Protein AF-A0A532UM91-F1 (afdb_monomer_lite)

pLDDT: mean 81.24, std 20.72, range [30.53, 98.62]

Structure (mmCIF, N/CA/C/O backbone):
data_AF-A0A532UM91-F1
#
_entry.id   AF-A0A532UM91-F1
#
loop_
_atom_site.group_PDB
_atom_site.id
_atom_site.type_symbol
_atom_site.label_atom_id
_atom_site.label_alt_id
_atom_site.label_comp_id
_atom_site.label_asym_id
_atom_site.label_entity_id
_atom_site.label_seq_id
_atom_site.pdbx_PDB_ins_code
_atom_site.Cartn_x
_atom_site.Cartn_y
_atom_site.Cartn_z
_atom_site.occupancy
_atom_site.B_iso_or_equiv
_atom_site.auth_seq_id
_atom_site.auth_comp_id
_atom_site.auth_asym_id
_atom_site.auth_atom_id
_atom_site.pdbx_PDB_model_num
ATOM 1 N N . MET A 1 1 ? 13.876 38.346 34.514 1.00 36.44 1 MET A N 1
ATOM 2 C CA . MET A 1 1 ? 13.068 37.267 35.119 1.00 36.44 1 MET A CA 1
ATOM 3 C C . MET A 1 1 ? 12.201 36.691 34.007 1.00 36.44 1 MET A C 1
ATOM 5 O O . MET A 1 1 ? 11.213 37.310 33.642 1.00 36.44 1 MET A O 1
ATOM 9 N N . ILE A 1 2 ? 12.654 35.616 33.356 1.00 36.41 2 ILE A N 1
ATOM 10 C CA . ILE A 1 2 ? 11.896 34.957 32.283 1.00 36.41 2 ILE A CA 1
ATOM 11 C C . ILE A 1 2 ? 10.944 33.990 32.978 1.00 36.41 2 ILE A C 1
ATOM 13 O O . ILE A 1 2 ? 11.384 33.015 33.580 1.00 36.41 2 ILE A O 1
ATOM 17 N N . VAL A 1 3 ? 9.651 34.305 32.960 1.00 37.44 3 VAL A N 1
ATOM 18 C CA . VAL A 1 3 ? 8.608 33.389 33.419 1.00 37.44 3 VAL A CA 1
ATOM 19 C C . VAL A 1 3 ? 8.483 32.313 32.346 1.00 37.44 3 VAL A C 1
ATOM 21 O O . VAL A 1 3 ? 7.845 32.529 31.319 1.00 37.44 3 VAL A O 1
ATOM 24 N N . MET A 1 4 ? 9.138 31.168 32.552 1.00 35.84 4 MET A N 1
ATOM 25 C CA . MET A 1 4 ? 8.777 29.955 31.827 1.00 35.84 4 MET A CA 1
ATOM 26 C C . MET A 1 4 ? 7.382 29.550 32.303 1.00 35.84 4 MET A C 1
ATOM 28 O O . MET A 1 4 ? 7.224 28.933 33.355 1.00 35.84 4 MET A O 1
ATOM 32 N N . LEU A 1 5 ? 6.361 29.944 31.544 1.00 41.72 5 LEU A N 1
ATOM 33 C CA . LEU A 1 5 ? 5.054 29.304 31.589 1.00 41.72 5 LEU A CA 1
ATOM 34 C C . LEU A 1 5 ? 5.268 27.857 31.145 1.00 41.72 5 LEU A C 1
ATOM 36 O O . LEU A 1 5 ? 5.294 27.562 29.953 1.00 41.72 5 LEU A O 1
ATOM 40 N N . GLY A 1 6 ? 5.488 26.969 32.114 1.00 42.62 6 GLY A N 1
ATOM 41 C CA . GLY A 1 6 ? 5.413 25.537 31.881 1.00 42.62 6 GLY A CA 1
ATOM 42 C C . GLY A 1 6 ? 4.014 25.237 31.366 1.00 42.62 6 GLY A C 1
ATOM 43 O O . GLY A 1 6 ? 3.048 25.315 32.124 1.00 42.62 6 GLY A O 1
ATOM 44 N N . MET A 1 7 ? 3.892 24.958 30.068 1.00 44.72 7 MET A N 1
ATOM 45 C CA . MET A 1 7 ? 2.690 24.339 29.533 1.00 44.72 7 MET A CA 1
ATOM 46 C C . MET A 1 7 ? 2.538 23.009 30.263 1.00 44.72 7 MET A C 1
ATOM 48 O O . MET A 1 7 ? 3.310 22.079 30.044 1.00 44.72 7 MET A O 1
ATOM 52 N N . ILE A 1 8 ? 1.580 22.949 31.186 1.00 52.12 8 ILE A N 1
ATOM 53 C CA . ILE A 1 8 ? 1.158 21.697 31.799 1.00 52.12 8 ILE A CA 1
ATOM 54 C C . ILE A 1 8 ? 0.522 20.895 30.666 1.00 52.12 8 ILE A C 1
ATOM 56 O O . ILE A 1 8 ? -0.628 21.128 30.295 1.00 52.12 8 ILE A O 1
ATOM 60 N N . VAL A 1 9 ? 1.301 19.996 30.068 1.00 54.44 9 VAL A N 1
ATOM 61 C CA . VAL A 1 9 ? 0.785 18.987 29.148 1.00 54.44 9 VAL A CA 1
ATOM 62 C C . VAL A 1 9 ? 0.009 18.006 30.016 1.00 54.44 9 VAL A C 1
ATOM 64 O O . VAL A 1 9 ? 0.590 17.166 30.703 1.00 54.44 9 VAL A O 1
ATOM 67 N N . LEU A 1 10 ? -1.312 18.173 30.063 1.00 55.75 10 LEU A N 1
ATOM 68 C CA . LEU A 1 10 ? -2.182 17.183 30.682 1.00 55.75 10 LEU A CA 1
ATOM 69 C C . LEU A 1 10 ? -2.070 15.883 29.872 1.00 55.75 10 LEU A C 1
ATOM 71 O O . LEU A 1 10 ? -2.114 15.936 28.639 1.00 55.75 10 LEU A O 1
ATOM 75 N N . PRO A 1 11 ? -1.930 14.718 30.525 1.00 63.50 11 PRO A N 1
ATOM 76 C CA . PRO A 1 11 ? -1.913 13.450 29.811 1.00 63.50 11 PRO A CA 1
ATOM 77 C C . PRO A 1 11 ? -3.238 13.290 29.056 1.00 63.50 11 PRO A C 1
ATOM 79 O O . PRO A 1 11 ? -4.304 13.522 29.628 1.00 63.50 11 PRO A O 1
ATOM 82 N N . ALA A 1 12 ? -3.195 12.877 27.784 1.00 64.31 12 ALA A N 1
ATOM 83 C CA . ALA A 1 12 ? -4.394 12.747 26.942 1.00 64.31 12 ALA A CA 1
ATOM 84 C C . ALA A 1 12 ? -5.488 11.869 27.575 1.00 64.31 12 ALA A C 1
ATOM 86 O O . ALA A 1 12 ? -6.677 12.075 27.342 1.00 64.31 12 ALA A O 1
ATOM 87 N N . SER A 1 13 ? -5.096 10.941 28.449 1.00 59.59 13 SER A N 1
ATOM 88 C CA . SER A 1 13 ? -6.014 10.098 29.209 1.00 59.59 13 SER A CA 1
ATOM 89 C C . SER A 1 13 ? -6.884 10.844 30.234 1.00 59.59 13 SER A C 1
ATOM 91 O O . SER A 1 13 ? -7.928 10.322 30.611 1.00 59.59 13 SER A O 1
ATOM 93 N N . GLN A 1 14 ? -6.514 12.058 30.660 1.00 62.47 14 GLN A N 1
ATOM 94 C CA . GLN A 1 14 ? -7.341 12.912 31.529 1.00 62.47 14 GLN A CA 1
ATOM 95 C C . GLN A 1 14 ? -8.364 13.760 30.758 1.00 62.47 14 GLN A C 1
ATOM 97 O O . GLN A 1 14 ? -9.231 14.375 31.373 1.00 62.47 14 GLN A O 1
ATOM 102 N N . LEU A 1 15 ? -8.283 13.791 29.424 1.00 58.81 15 LEU A N 1
ATOM 103 C CA . LEU A 1 15 ? -9.153 14.608 28.567 1.00 58.81 15 LEU A CA 1
ATOM 104 C C . LEU A 1 15 ? -10.355 13.825 28.015 1.00 58.81 15 LEU A C 1
ATOM 106 O O . LEU A 1 15 ? -11.259 14.411 27.418 1.00 58.81 15 LEU A O 1
ATOM 110 N N . LEU A 1 16 ? -10.417 12.515 28.264 1.00 70.00 16 LEU A N 1
ATOM 111 C CA . LEU A 1 16 ? -11.585 11.696 27.957 1.00 70.00 16 LEU A CA 1
ATOM 112 C C . LEU A 1 16 ? -12.658 11.908 29.035 1.00 70.00 16 LEU A C 1
ATOM 114 O O . LEU A 1 16 ? -12.618 11.296 30.103 1.00 70.00 16 LEU A O 1
ATOM 118 N N . SER A 1 17 ? -13.623 12.789 28.756 1.00 71.44 17 SER A N 1
ATOM 119 C CA . SER A 1 17 ? -14.803 12.966 29.614 1.00 71.44 17 SER A CA 1
ATOM 120 C C . SER A 1 17 ? -15.503 11.623 29.849 1.00 71.44 17 SER A C 1
ATOM 122 O O . SER A 1 17 ? -15.716 10.847 28.910 1.00 71.44 17 SER A O 1
ATOM 124 N N . GLN A 1 18 ? -15.883 11.343 31.101 1.00 72.19 18 GLN A N 1
ATOM 125 C CA . GLN A 1 18 ? -16.545 10.085 31.460 1.00 72.19 18 GLN A CA 1
ATOM 126 C C . GLN A 1 18 ? -17.865 9.875 30.702 1.00 72.19 18 GLN A C 1
ATOM 128 O O . GLN A 1 18 ? -18.186 8.728 30.395 1.00 72.19 18 GLN A O 1
ATOM 133 N N . ASP A 1 19 ? -18.526 10.950 30.274 1.00 80.81 19 ASP A N 1
ATOM 134 C CA . ASP A 1 19 ? -19.854 10.889 29.653 1.00 80.81 19 ASP A CA 1
ATOM 135 C C . ASP A 1 19 ? -19.840 11.027 28.119 1.00 80.81 19 ASP A C 1
ATOM 137 O O . ASP A 1 19 ? -20.886 10.955 27.475 1.00 80.81 19 ASP A O 1
ATOM 141 N N . ALA A 1 20 ? -18.675 11.236 27.497 1.00 84.31 20 ALA A N 1
ATOM 142 C CA . ALA A 1 20 ? -18.597 11.395 26.044 1.00 84.31 20 ALA A CA 1
ATOM 143 C C . ALA A 1 20 ? -18.849 10.065 25.308 1.00 84.31 20 ALA A C 1
ATOM 145 O O . ALA A 1 20 ? -18.397 9.004 25.744 1.00 84.31 20 ALA A O 1
ATOM 146 N N . SER A 1 21 ? -19.515 10.118 24.149 1.00 92.88 21 SER A N 1
ATOM 147 C CA . SER A 1 21 ? -19.715 8.936 23.299 1.00 92.88 21 SER A CA 1
ATOM 148 C C . SER A 1 21 ? -18.387 8.390 22.758 1.00 92.88 21 SER A C 1
ATOM 150 O O . SER A 1 21 ? -17.405 9.132 22.656 1.00 92.88 21 SER A O 1
ATOM 152 N N . PHE A 1 22 ? -18.364 7.107 22.373 1.00 94.56 22 PHE A N 1
ATOM 153 C CA . PHE A 1 22 ? -17.181 6.472 21.777 1.00 94.56 22 PHE A CA 1
ATOM 154 C C . PHE A 1 22 ? -16.653 7.268 20.577 1.00 94.56 22 PHE A C 1
ATOM 156 O O . PHE A 1 22 ? -15.473 7.597 20.544 1.00 94.56 22 PHE A O 1
ATOM 163 N N . ASP A 1 23 ? -17.529 7.666 19.647 1.00 94.69 23 ASP A N 1
ATOM 164 C CA . ASP A 1 23 ? -17.133 8.438 18.459 1.00 94.69 23 ASP A CA 1
ATOM 165 C C . ASP A 1 23 ? -16.480 9.767 18.803 1.00 94.69 23 ASP A C 1
ATOM 167 O O . ASP A 1 23 ? -15.494 10.155 18.183 1.00 94.69 23 ASP A O 1
ATOM 171 N N . THR A 1 24 ? -17.026 10.470 19.796 1.00 94.38 24 THR A N 1
ATOM 172 C CA . THR A 1 24 ? -16.505 11.779 20.199 1.00 94.38 24 THR A CA 1
ATOM 173 C C . THR A 1 24 ? -15.096 11.626 20.760 1.00 94.38 24 THR A C 1
ATOM 175 O O . THR A 1 24 ? -14.197 12.385 20.404 1.00 94.38 24 THR A O 1
ATOM 178 N N . GLN A 1 25 ? -14.892 10.611 21.602 1.00 95.12 25 GLN A N 1
ATOM 179 C CA . GLN A 1 25 ? -13.589 10.295 22.177 1.00 95.12 25 GLN A CA 1
ATOM 180 C C . GLN A 1 25 ? -12.596 9.802 21.109 1.00 95.12 25 GLN A C 1
ATOM 182 O O . GLN A 1 25 ? -11.468 10.286 21.062 1.00 95.12 25 GLN A O 1
ATOM 187 N N . LEU A 1 26 ? -13.011 8.901 20.213 1.00 96.12 26 LEU A N 1
ATOM 188 C CA . LEU A 1 26 ? -12.182 8.404 19.111 1.00 96.12 26 LEU A CA 1
ATOM 189 C C . LEU A 1 26 ? -11.758 9.542 18.176 1.00 96.12 26 LEU A C 1
ATOM 191 O O . LEU A 1 26 ? -10.579 9.678 17.855 1.00 96.12 26 LEU A O 1
ATOM 195 N N . GLN A 1 27 ? -12.699 10.399 17.775 1.00 95.75 27 GLN A N 1
ATOM 196 C CA . GLN A 1 27 ? -12.406 11.546 16.923 1.00 95.75 27 GLN A CA 1
ATOM 197 C C . GLN A 1 27 ? -11.471 12.535 17.620 1.00 95.75 27 GLN A C 1
ATOM 199 O O . GLN A 1 27 ? -10.547 13.046 16.993 1.00 95.75 27 GLN A O 1
ATOM 204 N N . TYR A 1 28 ? -11.660 12.768 18.920 1.00 94.38 28 TYR A N 1
ATOM 205 C CA . TYR A 1 28 ? -10.743 13.584 19.705 1.00 94.38 28 TYR A CA 1
ATOM 206 C C . TYR A 1 28 ? -9.316 13.014 19.682 1.00 94.38 28 TYR A C 1
ATOM 208 O O . TYR A 1 28 ? -8.378 13.752 19.369 1.00 94.38 28 TYR A O 1
ATOM 216 N N . LEU A 1 29 ? -9.145 11.709 19.927 1.00 95.44 29 LEU A N 1
ATOM 217 C CA . LEU A 1 29 ? -7.831 11.056 19.900 1.00 95.44 29 LEU A CA 1
ATOM 218 C C . LEU A 1 29 ? -7.176 11.118 18.511 1.00 95.44 29 LEU A C 1
ATOM 220 O O . LEU A 1 29 ? -5.983 11.403 18.419 1.00 95.44 29 LEU A O 1
ATOM 224 N N . ARG A 1 30 ? -7.952 10.962 17.431 1.00 95.31 30 ARG A N 1
ATOM 225 C CA . ARG A 1 30 ? -7.467 11.103 16.043 1.00 95.31 30 ARG A CA 1
ATOM 226 C C . ARG A 1 30 ? -6.924 12.498 15.721 1.00 95.31 30 ARG A C 1
ATOM 228 O O . ARG A 1 30 ? -6.099 12.633 14.824 1.00 95.31 30 ARG A O 1
ATOM 235 N N . THR A 1 31 ? -7.373 13.536 16.429 1.00 94.62 31 THR A N 1
ATOM 236 C CA . THR A 1 31 ? -6.866 14.909 16.231 1.00 94.62 31 THR A CA 1
ATOM 237 C C . THR A 1 31 ? -5.586 15.210 17.009 1.00 94.62 31 THR A C 1
ATOM 239 O O . THR A 1 31 ? -4.977 16.259 16.796 1.00 94.62 31 THR A O 1
ATOM 242 N N . GLN A 1 32 ? -5.162 14.313 17.903 1.00 93.75 32 GLN A N 1
ATOM 243 C CA . GLN A 1 32 ? -3.974 14.533 18.718 1.00 93.75 32 GLN A CA 1
ATOM 244 C C . GLN A 1 32 ? -2.691 14.327 17.913 1.00 93.75 32 GLN A C 1
ATOM 246 O O . GLN A 1 32 ? -2.572 13.412 17.100 1.00 93.75 32 GLN A O 1
ATOM 251 N N . ASN A 1 33 ? -1.693 15.168 18.180 1.00 88.62 33 ASN A N 1
ATOM 252 C CA . ASN A 1 33 ? -0.386 15.068 17.547 1.00 88.62 33 ASN A CA 1
ATOM 253 C C . ASN A 1 33 ? 0.581 14.263 18.428 1.00 88.62 33 ASN A C 1
ATOM 255 O O . ASN A 1 33 ? 0.836 14.627 19.578 1.00 88.62 33 ASN A O 1
ATOM 259 N N . VAL A 1 34 ? 1.176 13.210 17.860 1.00 89.75 34 VAL A N 1
ATOM 260 C CA . VAL A 1 34 ? 2.171 12.358 18.534 1.00 89.75 34 VAL A CA 1
ATOM 261 C C . VAL A 1 34 ? 3.344 13.169 19.097 1.00 89.75 34 VAL A C 1
ATOM 263 O O . VAL A 1 34 ? 3.806 12.871 20.192 1.00 89.75 34 VAL A O 1
ATOM 266 N N . ALA A 1 35 ? 3.788 14.225 18.410 1.00 88.50 35 ALA A N 1
ATOM 267 C CA . ALA A 1 35 ? 4.890 15.075 18.866 1.00 88.50 35 ALA A CA 1
ATOM 268 C C . ALA A 1 35 ? 4.557 15.902 20.117 1.00 88.50 35 ALA A C 1
ATOM 270 O O . ALA A 1 35 ? 5.461 16.312 20.835 1.00 88.50 35 ALA A O 1
ATOM 271 N N . GLN A 1 36 ? 3.273 16.164 20.370 1.00 88.62 36 GLN A N 1
ATOM 272 C CA . GLN A 1 36 ? 2.826 16.951 21.523 1.00 88.62 36 GLN A CA 1
ATOM 273 C C . GLN A 1 36 ? 2.476 16.066 22.720 1.00 88.62 36 GLN A C 1
ATOM 275 O O . GLN A 1 36 ? 2.746 16.436 23.857 1.00 88.62 36 GLN A O 1
ATOM 280 N N . VAL A 1 37 ? 1.854 14.913 22.463 1.00 89.38 37 VAL A N 1
ATOM 281 C CA . VAL A 1 37 ? 1.287 14.046 23.508 1.00 89.38 37 VAL A CA 1
ATOM 282 C C . VAL A 1 37 ? 2.215 12.879 23.868 1.00 89.38 37 VAL A C 1
ATOM 284 O O . VAL A 1 37 ? 2.171 12.371 24.990 1.00 89.38 37 VAL A O 1
ATOM 287 N N . GLY A 1 38 ? 3.072 12.464 22.935 1.00 90.50 38 GLY A N 1
ATOM 288 C CA . GLY A 1 38 ? 3.872 11.247 23.029 1.00 90.50 38 GLY A CA 1
ATOM 289 C C . GLY A 1 38 ? 3.096 10.009 22.573 1.00 90.50 38 GLY A C 1
ATOM 290 O O . GLY A 1 38 ? 1.891 9.882 22.807 1.00 90.50 38 GLY A O 1
ATOM 291 N N . ARG A 1 39 ? 3.799 9.076 21.914 1.00 93.19 39 ARG A N 1
ATOM 292 C CA . ARG A 1 39 ? 3.209 7.825 21.407 1.00 93.19 39 ARG A CA 1
ATOM 293 C C . ARG A 1 39 ? 2.563 7.020 22.530 1.00 93.19 39 ARG A C 1
ATOM 295 O O . ARG A 1 39 ? 1.400 6.654 22.414 1.00 93.19 39 ARG A O 1
ATOM 302 N N . ASP A 1 40 ? 3.297 6.774 23.608 1.00 92.81 40 ASP A N 1
ATOM 303 C CA . ASP A 1 40 ? 2.861 5.859 24.667 1.00 92.81 40 ASP A CA 1
ATOM 304 C C . ASP A 1 40 ? 1.629 6.400 25.412 1.00 92.81 40 ASP A C 1
ATOM 306 O O . ASP A 1 40 ? 0.691 5.652 25.676 1.00 92.81 40 ASP A O 1
ATOM 310 N N . SER A 1 41 ? 1.562 7.717 25.629 1.00 93.50 41 SER A N 1
ATOM 311 C CA . SER A 1 41 ? 0.382 8.397 26.178 1.00 93.50 41 SER A CA 1
ATOM 312 C C . SER A 1 41 ? -0.855 8.250 25.285 1.00 93.50 41 SER A C 1
ATOM 314 O O . SER A 1 41 ? -1.967 8.081 25.788 1.00 93.50 41 SER A O 1
ATOM 316 N N . LEU A 1 42 ? -0.689 8.328 23.957 1.00 95.19 42 LEU A N 1
ATOM 317 C CA . LEU A 1 42 ? -1.791 8.115 23.015 1.00 95.19 42 LEU A CA 1
ATOM 318 C C . LEU A 1 42 ? -2.227 6.653 22.987 1.00 95.19 42 LEU A C 1
ATOM 320 O O . LEU A 1 42 ? -3.426 6.390 23.006 1.00 95.19 42 LEU A O 1
ATOM 324 N N . VAL A 1 43 ? -1.279 5.713 22.997 1.00 96.12 43 VAL A N 1
ATOM 325 C CA . VAL A 1 43 ? -1.578 4.277 23.096 1.00 96.12 43 VAL A CA 1
ATOM 326 C C . VAL A 1 43 ? -2.373 3.988 24.370 1.00 96.12 43 VAL A C 1
ATOM 328 O O . VAL A 1 43 ? -3.407 3.333 24.292 1.00 96.12 43 VAL A O 1
ATOM 331 N N . GLU A 1 44 ? -1.961 4.531 25.520 1.00 96.56 44 GLU A N 1
ATOM 332 C CA . GLU A 1 44 ? -2.692 4.385 26.786 1.00 96.56 44 GLU A CA 1
ATOM 333 C C . GLU A 1 44 ? -4.107 4.986 26.709 1.00 96.56 44 GLU A C 1
ATOM 335 O O . GLU A 1 44 ? -5.066 4.403 27.216 1.00 96.56 44 GLU A O 1
ATOM 340 N N . ALA A 1 45 ? -4.272 6.145 26.063 1.00 95.81 45 ALA A N 1
ATOM 341 C CA . ALA A 1 45 ? -5.580 6.775 25.904 1.00 95.81 45 ALA A CA 1
ATOM 342 C C . ALA A 1 45 ? -6.520 5.953 25.002 1.00 95.81 45 ALA A C 1
ATOM 344 O O . ALA A 1 45 ? -7.694 5.781 25.341 1.00 95.81 45 ALA A O 1
ATOM 345 N N . TYR A 1 46 ? -6.011 5.399 23.897 1.00 97.50 46 TYR A N 1
ATOM 346 C CA . TYR A 1 46 ? -6.772 4.476 23.055 1.00 97.50 46 TYR A CA 1
ATOM 347 C C . TYR A 1 46 ? -7.110 3.173 23.788 1.00 97.50 46 TYR A C 1
ATOM 349 O O . TYR A 1 46 ? -8.240 2.702 23.690 1.00 97.50 46 TYR A O 1
ATOM 357 N N . ASP A 1 47 ? -6.182 2.607 24.560 1.00 97.38 47 ASP A N 1
ATOM 358 C CA . ASP A 1 47 ? -6.416 1.378 25.329 1.00 97.38 47 ASP A CA 1
ATOM 359 C C . ASP A 1 47 ? -7.500 1.570 26.408 1.00 97.38 47 ASP A C 1
ATOM 361 O O . ASP A 1 47 ? -8.394 0.732 26.569 1.00 97.38 47 ASP A O 1
ATOM 365 N N . LYS A 1 48 ? -7.513 2.735 27.075 1.00 96.38 48 LYS A N 1
ATOM 366 C CA . LYS A 1 48 ? -8.600 3.136 27.985 1.00 96.38 48 LYS A CA 1
ATOM 367 C C . LYS A 1 48 ? -9.939 3.262 27.262 1.00 96.38 48 LYS A C 1
ATOM 369 O O . LYS A 1 48 ? -10.946 2.783 27.783 1.00 96.38 48 LYS A O 1
ATOM 374 N N . LEU A 1 49 ? -9.961 3.877 26.076 1.00 96.19 49 LEU A N 1
ATOM 375 C CA . LEU A 1 49 ? -11.166 3.986 25.248 1.00 96.19 49 LEU A CA 1
ATOM 376 C C . LEU A 1 49 ? -11.707 2.596 24.868 1.00 96.19 49 LEU A C 1
ATOM 378 O O . LEU A 1 49 ? -12.899 2.341 25.037 1.00 96.19 49 LEU A O 1
ATOM 382 N N . ILE A 1 50 ? -10.829 1.694 24.419 1.00 97.44 50 ILE A N 1
ATOM 383 C CA . ILE A 1 50 ? -11.154 0.307 24.056 1.00 97.44 50 ILE A CA 1
ATOM 384 C C . ILE A 1 50 ? -11.731 -0.446 25.256 1.00 97.44 50 ILE A C 1
ATOM 386 O O . ILE A 1 50 ? -12.789 -1.056 25.147 1.00 97.44 50 ILE A O 1
ATOM 390 N N . THR A 1 51 ? -11.072 -0.368 26.412 1.00 96.81 51 THR A N 1
ATOM 391 C CA . THR A 1 51 ? -11.501 -1.076 27.627 1.00 96.81 51 THR A CA 1
ATOM 392 C C . THR A 1 51 ? -12.851 -0.567 28.130 1.00 96.81 51 THR A C 1
ATOM 394 O O . THR A 1 51 ? -13.715 -1.356 28.507 1.00 96.81 51 THR A O 1
ATOM 397 N N . LYS A 1 52 ? -13.058 0.755 28.117 1.00 95.81 52 LYS A N 1
ATOM 398 C CA . LYS A 1 52 ? -14.301 1.387 28.580 1.00 95.81 52 LYS A CA 1
ATOM 399 C C . LYS A 1 52 ? -15.499 1.050 27.688 1.00 95.81 52 LYS A C 1
ATOM 401 O O . LYS A 1 52 ? -16.619 0.974 28.185 1.00 95.81 52 LYS A O 1
ATOM 406 N N . HIS A 1 53 ? -15.273 0.870 26.391 1.00 95.88 53 HIS A N 1
ATOM 407 C CA . HIS A 1 53 ? -16.319 0.650 25.395 1.00 95.88 53 HIS A CA 1
ATOM 408 C C . HIS A 1 53 ? -16.167 -0.707 24.698 1.00 95.88 53 HIS A C 1
ATOM 410 O O . HIS A 1 53 ? -16.400 -0.794 23.499 1.00 95.88 53 HIS A O 1
ATOM 416 N N . ALA A 1 54 ? -15.786 -1.757 25.434 1.00 95.81 54 ALA A N 1
ATOM 417 C CA . ALA A 1 54 ? -15.430 -3.065 24.871 1.00 95.81 54 ALA A CA 1
ATOM 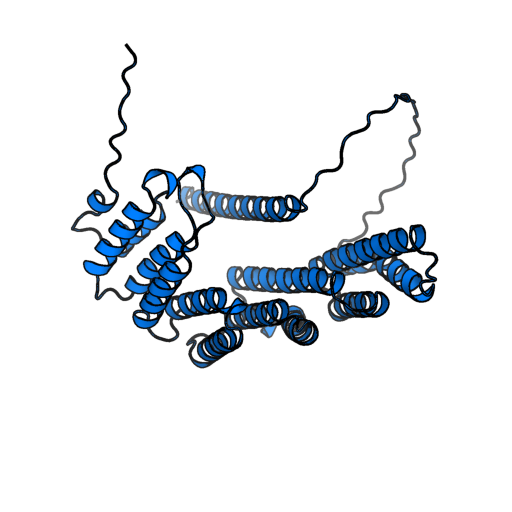418 C C . ALA A 1 54 ? -16.512 -3.689 23.962 1.00 95.81 54 ALA A C 1
ATOM 420 O O . ALA A 1 54 ? -16.174 -4.409 23.026 1.00 95.81 54 ALA A O 1
ATOM 421 N N . ASP A 1 55 ? -17.787 -3.375 24.208 1.00 94.94 55 ASP A N 1
ATOM 422 C CA . ASP A 1 55 ? -18.929 -3.874 23.431 1.00 94.94 55 ASP A CA 1
ATOM 423 C C . ASP A 1 55 ? -19.304 -2.983 22.223 1.00 94.94 55 ASP A C 1
ATOM 425 O O . ASP A 1 55 ? -20.235 -3.306 21.483 1.00 94.94 55 ASP A O 1
ATOM 429 N N . ASP A 1 56 ? -18.626 -1.846 22.005 1.00 95.88 56 ASP A N 1
ATOM 430 C CA . ASP A 1 56 ? -18.904 -0.975 20.856 1.00 95.88 56 ASP A CA 1
ATOM 431 C C . ASP A 1 56 ? -18.378 -1.622 19.555 1.00 95.88 56 ASP A C 1
ATOM 433 O O . ASP A 1 56 ? -17.208 -2.010 19.476 1.00 95.88 56 ASP A O 1
ATOM 437 N N . PRO A 1 57 ? -19.194 -1.713 18.486 1.00 92.62 57 PRO A N 1
ATOM 438 C CA . PRO A 1 57 ? -18.794 -2.361 17.234 1.00 92.62 57 PRO A CA 1
ATOM 439 C C . PRO A 1 57 ? -17.591 -1.702 16.537 1.00 92.62 57 PRO A C 1
ATOM 441 O O . PRO A 1 57 ? -17.011 -2.298 15.627 1.00 92.62 57 PRO A O 1
ATOM 444 N N . ARG A 1 58 ? -17.205 -0.483 16.934 1.00 96.00 58 ARG A N 1
ATOM 445 C CA . ARG A 1 58 ? -16.086 0.278 16.357 1.00 96.00 58 ARG A CA 1
ATOM 446 C C . ARG A 1 58 ? -14.797 0.180 17.164 1.00 96.00 58 ARG A C 1
ATOM 448 O O . ARG A 1 58 ? -13.806 0.795 16.779 1.00 96.00 58 ARG A O 1
ATOM 455 N N . VAL A 1 59 ? -14.747 -0.618 18.231 1.00 98.00 59 VAL A N 1
ATOM 456 C CA . VAL A 1 59 ? -13.513 -0.854 19.005 1.00 98.00 59 VAL A CA 1
ATOM 457 C C . VAL A 1 59 ? -12.336 -1.260 18.111 1.00 98.00 59 VAL A C 1
ATOM 459 O O . VAL A 1 59 ? -11.214 -0.789 18.302 1.00 98.00 59 VAL A O 1
ATOM 462 N N . ALA A 1 60 ? -12.590 -2.072 17.083 1.00 98.12 60 ALA A N 1
ATOM 463 C CA . ALA A 1 60 ? -11.564 -2.471 16.125 1.00 98.12 60 ALA A CA 1
ATOM 464 C C . ALA A 1 60 ? -10.938 -1.281 15.368 1.00 98.12 60 ALA A C 1
ATOM 466 O O . ALA A 1 60 ? -9.773 -1.354 14.988 1.00 98.12 60 ALA A O 1
ATOM 467 N N . GLU A 1 61 ? -11.658 -0.171 15.175 1.00 98.25 61 GLU A N 1
ATOM 468 C CA . GLU A 1 61 ? -11.080 1.040 14.582 1.00 98.25 61 GLU A CA 1
ATOM 469 C C . GLU A 1 61 ? -10.048 1.683 15.505 1.00 98.25 61 GLU A C 1
ATOM 471 O O . GLU A 1 61 ? -8.970 2.038 15.042 1.00 98.25 61 GLU A O 1
ATOM 476 N N . ALA A 1 62 ? -10.332 1.778 16.807 1.00 98.19 62 ALA A N 1
ATOM 477 C CA . ALA A 1 62 ? -9.369 2.292 17.779 1.00 98.19 62 ALA A CA 1
ATOM 478 C C . ALA A 1 62 ? -8.107 1.410 17.842 1.00 98.19 62 ALA A C 1
ATOM 480 O O . ALA A 1 62 ? -6.995 1.924 17.927 1.00 98.19 62 ALA A O 1
ATOM 481 N N . MET A 1 63 ? -8.256 0.085 17.711 1.00 98.62 63 MET A N 1
ATOM 482 C CA . MET A 1 63 ? -7.115 -0.837 17.613 1.00 98.62 63 MET A CA 1
ATOM 483 C C . MET A 1 63 ? -6.260 -0.586 16.360 1.00 98.62 63 MET A C 1
ATOM 485 O O . MET A 1 63 ? -5.035 -0.689 16.427 1.00 98.62 63 MET A O 1
ATOM 489 N N . LEU A 1 64 ? -6.880 -0.226 15.229 1.00 98.31 64 LEU A N 1
ATOM 490 C CA . LEU A 1 64 ? -6.151 0.174 14.020 1.00 98.31 64 LEU A CA 1
ATOM 491 C C . LEU A 1 64 ? -5.386 1.486 14.210 1.00 98.31 64 LEU A C 1
ATOM 493 O O . LEU A 1 64 ? -4.272 1.597 13.702 1.00 98.31 64 LEU A O 1
ATOM 497 N N . GLU A 1 65 ? -5.941 2.451 14.947 1.00 97.56 65 GLU A N 1
ATOM 498 C CA . GLU A 1 65 ? -5.214 3.684 15.282 1.00 97.56 65 GLU A CA 1
ATOM 499 C C . GLU A 1 65 ? -3.982 3.379 16.147 1.00 97.56 65 GLU A C 1
ATOM 501 O O . GLU A 1 65 ? -2.900 3.898 15.877 1.00 97.56 65 GLU A O 1
ATOM 506 N N . ILE A 1 66 ? -4.094 2.471 17.129 1.00 97.69 66 ILE A N 1
ATOM 507 C CA . ILE A 1 66 ? -2.930 2.019 17.910 1.00 97.69 66 ILE A CA 1
ATOM 508 C C . ILE A 1 66 ? -1.888 1.354 17.005 1.00 97.69 66 ILE A C 1
ATOM 510 O O . ILE A 1 66 ? -0.702 1.667 17.105 1.00 97.69 66 ILE A O 1
ATOM 514 N N . ALA A 1 67 ? -2.302 0.452 16.111 1.00 97.75 67 ALA A N 1
ATOM 515 C CA . ALA A 1 67 ? -1.374 -0.173 15.171 1.00 97.75 67 ALA A CA 1
ATOM 516 C C . ALA A 1 67 ? -0.644 0.882 14.321 1.00 97.75 67 ALA A C 1
ATOM 518 O O . ALA A 1 67 ? 0.577 0.812 14.178 1.00 97.75 67 ALA A O 1
ATOM 519 N N . ALA A 1 68 ? -1.361 1.905 13.841 1.00 95.81 68 ALA A N 1
ATOM 520 C CA . ALA A 1 68 ? -0.789 2.993 13.052 1.00 95.81 68 ALA A CA 1
ATOM 521 C C . ALA A 1 68 ? 0.302 3.777 13.808 1.00 95.81 68 ALA A C 1
ATOM 523 O O . ALA A 1 68 ? 1.311 4.157 13.207 1.00 95.81 68 ALA A O 1
ATOM 524 N N . LEU A 1 69 ? 0.150 3.958 15.128 1.00 95.25 69 LEU A N 1
ATOM 525 C CA . LEU A 1 69 ? 1.158 4.584 15.997 1.00 95.25 69 LEU A CA 1
ATOM 526 C C . LEU A 1 69 ? 2.460 3.773 16.103 1.00 95.25 69 LEU A C 1
ATOM 528 O O . LEU A 1 69 ? 3.512 4.342 16.390 1.00 95.25 69 LEU A O 1
ATOM 532 N N . PHE A 1 70 ? 2.410 2.459 15.878 1.00 96.06 70 PHE A N 1
ATOM 533 C CA . PHE A 1 70 ? 3.595 1.596 15.852 1.00 96.06 70 PHE A CA 1
ATOM 534 C C . PHE A 1 70 ? 4.185 1.430 14.445 1.00 96.06 70 PHE A C 1
ATOM 536 O O . PHE A 1 70 ? 5.359 1.094 14.317 1.00 96.06 70 PHE A O 1
ATOM 543 N N . THR A 1 71 ? 3.418 1.715 13.389 1.00 91.44 71 THR A N 1
ATOM 544 C CA . THR A 1 71 ? 3.912 1.743 11.998 1.00 91.44 71 THR A CA 1
ATOM 545 C C . THR A 1 71 ? 4.404 3.112 11.535 1.00 91.44 71 THR A C 1
ATOM 547 O O . THR A 1 71 ? 4.886 3.238 10.411 1.00 91.44 71 THR A O 1
ATOM 550 N N . SER A 1 72 ? 4.213 4.156 12.347 1.00 80.81 72 SER A N 1
ATOM 551 C CA . SER A 1 72 ? 4.494 5.538 11.960 1.00 80.81 72 SER A CA 1
ATOM 552 C C . SER A 1 72 ? 5.953 5.743 11.559 1.00 80.81 72 SER A C 1
ATOM 554 O O . SER A 1 72 ? 6.839 5.076 12.087 1.00 80.81 72 SER A O 1
ATOM 556 N N . VAL A 1 73 ? 6.190 6.716 10.675 1.00 78.06 73 VAL A N 1
ATOM 557 C CA . VAL A 1 73 ? 7.531 7.126 10.232 1.00 78.06 73 VAL A CA 1
ATOM 558 C C . VAL A 1 73 ? 8.439 7.369 11.436 1.00 78.06 73 VAL A C 1
ATOM 560 O O . VAL A 1 73 ? 8.022 8.003 12.406 1.00 78.06 73 VAL A O 1
ATOM 563 N N . GLU A 1 74 ? 9.667 6.862 11.343 1.00 86.38 74 GLU A N 1
ATOM 564 C CA . GLU A 1 74 ? 10.726 7.087 12.320 1.00 86.38 74 GLU A CA 1
ATOM 565 C C . GLU A 1 74 ? 10.908 8.587 12.583 1.00 86.38 74 GLU A C 1
ATOM 567 O O . GLU A 1 74 ? 11.032 9.388 11.654 1.00 86.38 74 GLU A O 1
ATOM 572 N N . ARG A 1 75 ? 10.901 8.962 13.862 1.00 86.00 75 ARG A N 1
ATOM 573 C CA . ARG A 1 75 ? 11.137 10.326 14.343 1.00 86.00 75 ARG A CA 1
ATOM 574 C C . ARG A 1 75 ? 12.219 10.280 15.414 1.00 86.00 75 ARG A C 1
ATOM 576 O O . ARG A 1 75 ? 11.889 10.256 16.606 1.00 86.00 75 ARG A O 1
ATOM 583 N N . PRO A 1 76 ? 13.502 10.217 15.012 1.00 86.56 76 PRO A N 1
ATOM 584 C CA . PRO A 1 76 ? 14.617 10.119 15.949 1.00 86.56 76 PRO A CA 1
ATOM 585 C C . PRO A 1 76 ? 14.657 11.290 16.935 1.00 86.56 76 PRO A C 1
ATOM 587 O O . PRO A 1 76 ? 15.034 11.109 18.086 1.00 86.56 76 PRO A O 1
ATOM 590 N N . GLU A 1 77 ? 14.206 12.476 16.520 1.00 89.31 77 GLU A N 1
ATOM 591 C CA . GLU A 1 77 ? 14.126 13.677 17.356 1.00 89.31 77 GLU A CA 1
ATOM 592 C C . GLU A 1 77 ? 13.124 13.564 18.513 1.00 89.31 77 GLU A C 1
ATOM 594 O O . GLU A 1 77 ? 13.187 14.343 19.461 1.00 89.31 77 GLU A O 1
ATOM 599 N N . LEU A 1 78 ? 12.207 12.596 18.433 1.00 83.00 78 LEU A N 1
ATOM 600 C CA . LEU A 1 78 ? 11.243 12.259 19.478 1.00 83.00 78 LEU A CA 1
ATOM 601 C C . LEU A 1 78 ? 11.536 10.896 20.123 1.00 83.00 78 LEU A C 1
ATOM 603 O O . LEU A 1 78 ? 10.722 10.428 20.914 1.00 83.00 78 LEU A O 1
ATOM 607 N N . GLU A 1 79 ? 12.639 10.237 19.747 1.00 85.75 79 GLU A N 1
ATOM 608 C CA . GLU A 1 79 ? 12.966 8.851 20.122 1.00 85.75 79 GLU A CA 1
ATOM 609 C C . GLU A 1 79 ? 11.863 7.839 19.742 1.00 85.75 79 GLU A C 1
ATOM 611 O O . GLU A 1 79 ? 11.684 6.794 20.373 1.00 85.75 79 GLU A O 1
ATOM 616 N N . ILE A 1 80 ? 11.100 8.135 18.683 1.00 87.12 80 ILE A N 1
ATOM 617 C CA . ILE A 1 80 ? 10.020 7.271 18.200 1.00 87.12 80 ILE A CA 1
ATOM 618 C C . ILE A 1 80 ? 10.521 6.461 17.010 1.00 87.12 80 ILE A C 1
ATOM 620 O O . ILE A 1 80 ? 10.711 6.983 15.911 1.00 87.12 80 ILE A O 1
ATOM 624 N N . TYR A 1 81 ? 10.649 5.156 17.231 1.00 91.50 81 TYR A N 1
ATOM 625 C CA . TYR A 1 81 ? 11.004 4.178 16.208 1.00 91.50 81 TYR A CA 1
ATOM 626 C C . TYR A 1 81 ? 9.807 3.278 15.875 1.00 91.50 81 TYR A C 1
ATOM 628 O O . TYR A 1 81 ? 9.027 2.958 16.786 1.00 91.50 81 TYR A O 1
ATOM 636 N N . PRO A 1 82 ? 9.650 2.853 14.607 1.00 93.75 82 PRO A N 1
ATOM 637 C CA . PRO A 1 82 ? 8.655 1.858 14.231 1.00 93.75 82 PRO A CA 1
ATOM 638 C C . PRO A 1 82 ? 8.832 0.556 15.025 1.00 93.75 82 PRO A C 1
ATOM 640 O O . PRO A 1 82 ? 9.951 0.094 15.237 1.00 93.75 82 PRO A O 1
ATOM 643 N N . ASP A 1 83 ? 7.720 -0.053 15.424 1.00 95.94 83 ASP A N 1
ATOM 644 C CA . ASP A 1 83 ? 7.673 -1.349 16.107 1.00 95.94 83 ASP A CA 1
ATOM 645 C C . ASP A 1 83 ? 6.691 -2.265 15.350 1.00 95.94 83 ASP A C 1
ATOM 647 O O . ASP A 1 83 ? 5.507 -2.362 15.699 1.00 95.94 83 ASP A O 1
ATOM 651 N N . PRO A 1 84 ? 7.138 -2.886 14.240 1.00 94.50 84 PRO A N 1
ATOM 652 C CA . PRO A 1 84 ? 6.256 -3.649 13.363 1.00 94.50 84 PRO A CA 1
ATOM 653 C C . PRO A 1 84 ? 5.658 -4.886 14.046 1.00 94.50 84 PRO A C 1
ATOM 655 O O . PRO A 1 84 ? 4.573 -5.320 13.662 1.00 94.50 84 PRO A O 1
ATOM 658 N N . GLU A 1 85 ? 6.320 -5.434 15.068 1.00 96.25 85 GLU A N 1
ATOM 659 C CA . GLU A 1 85 ? 5.816 -6.570 15.842 1.00 96.25 85 GLU A CA 1
ATOM 660 C C . GLU A 1 85 ? 4.627 -6.154 16.713 1.00 96.25 85 GLU A C 1
ATOM 662 O O . GLU A 1 85 ? 3.571 -6.791 16.661 1.00 96.25 85 GLU A O 1
ATOM 667 N N . LYS A 1 86 ? 4.737 -5.037 17.450 1.00 97.06 86 LYS A N 1
ATOM 668 C CA . LYS A 1 86 ? 3.594 -4.498 18.206 1.00 97.06 86 LYS A CA 1
ATOM 669 C C . LYS A 1 86 ? 2.455 -4.060 17.296 1.00 97.06 86 LYS A C 1
ATOM 671 O O . LYS A 1 86 ? 1.295 -4.309 17.632 1.00 97.06 86 LYS A O 1
ATOM 676 N N . ALA A 1 87 ? 2.763 -3.446 16.153 1.00 97.50 87 ALA A N 1
ATOM 677 C CA . ALA A 1 87 ? 1.751 -3.109 15.156 1.00 97.50 87 ALA A CA 1
ATOM 678 C C . ALA A 1 87 ? 0.969 -4.359 14.730 1.00 97.50 87 ALA A C 1
ATOM 680 O O . ALA A 1 87 ? -0.260 -4.369 14.801 1.00 97.50 87 ALA A O 1
ATOM 681 N N . LEU A 1 88 ? 1.671 -5.441 14.375 1.00 97.56 88 LEU A N 1
ATOM 682 C CA . LEU A 1 88 ? 1.058 -6.696 13.949 1.00 97.56 88 LEU A CA 1
ATOM 683 C C . LEU A 1 88 ? 0.147 -7.304 15.027 1.00 97.56 88 LEU A C 1
ATOM 685 O O . LEU A 1 88 ? -0.957 -7.743 14.704 1.00 97.56 88 LEU A O 1
ATOM 689 N N . VAL A 1 89 ? 0.553 -7.270 16.301 1.00 98.25 89 VAL A N 1
ATOM 690 C CA . VAL A 1 89 ? -0.291 -7.729 17.421 1.00 98.25 89 VAL A CA 1
ATOM 691 C C . VAL A 1 89 ? -1.609 -6.950 17.480 1.00 98.25 89 VAL A C 1
ATOM 693 O O . VAL A 1 89 ? -2.679 -7.546 17.622 1.00 98.25 89 VAL A O 1
ATOM 696 N N . TRP A 1 90 ? -1.567 -5.623 17.346 1.00 98.44 90 TRP A N 1
ATOM 697 C CA . TRP A 1 90 ? -2.779 -4.797 17.353 1.00 98.44 90 TRP A CA 1
ATOM 698 C C . TRP A 1 90 ? -3.645 -4.992 16.109 1.00 98.44 90 TRP A C 1
ATOM 700 O O . TRP A 1 90 ? -4.868 -5.047 16.229 1.00 98.44 90 TRP A O 1
ATOM 710 N N . LEU A 1 91 ? -3.038 -5.186 14.937 1.00 98.56 91 LEU A N 1
ATOM 711 C CA . LEU A 1 91 ? -3.770 -5.521 13.715 1.00 98.56 91 LEU A CA 1
ATOM 712 C C . LEU A 1 91 ? -4.512 -6.858 13.847 1.00 98.56 91 LEU A C 1
ATOM 714 O O . LEU A 1 91 ? -5.680 -6.953 13.474 1.00 98.56 91 LEU A O 1
ATOM 718 N N . GLN A 1 92 ? -3.878 -7.879 14.427 1.00 98.50 92 GLN A N 1
ATOM 719 C CA . GLN A 1 92 ? -4.514 -9.175 14.681 1.00 98.50 92 GLN A CA 1
ATOM 720 C C . GLN A 1 92 ? -5.688 -9.052 15.662 1.00 98.50 92 GLN A C 1
ATOM 722 O O . GLN A 1 92 ? -6.750 -9.630 15.421 1.00 98.50 92 GLN A O 1
ATOM 727 N N . LYS A 1 93 ? -5.542 -8.248 16.727 1.00 98.38 93 LYS A N 1
ATOM 728 C CA . LYS A 1 93 ? -6.653 -7.924 17.641 1.00 98.38 93 LYS A CA 1
ATOM 729 C C . LYS A 1 93 ? -7.797 -7.211 16.915 1.00 98.38 93 LYS A C 1
ATOM 731 O O . LYS A 1 93 ? -8.958 -7.564 17.127 1.00 98.38 93 LYS A O 1
ATOM 736 N N . ALA A 1 94 ? -7.485 -6.261 16.031 1.00 98.44 94 ALA A N 1
ATOM 737 C CA . ALA A 1 94 ? -8.483 -5.553 15.235 1.00 98.44 94 ALA A CA 1
ATOM 738 C C . ALA A 1 94 ? -9.255 -6.510 14.312 1.00 98.44 94 ALA A C 1
ATOM 740 O O . ALA A 1 94 ? -10.482 -6.453 14.271 1.00 98.44 94 ALA A O 1
ATOM 741 N N . VAL A 1 95 ? -8.567 -7.436 13.631 1.00 98.31 95 VAL A N 1
ATOM 742 C CA . VAL A 1 95 ? -9.203 -8.482 12.806 1.00 98.31 95 VAL A CA 1
ATOM 743 C C . VAL A 1 95 ? -10.115 -9.382 13.638 1.00 98.31 95 VAL A C 1
ATOM 745 O O . VAL A 1 95 ? -11.220 -9.681 13.198 1.00 98.31 95 VAL A O 1
ATOM 748 N N . ALA A 1 96 ? -9.670 -9.807 14.824 1.00 98.06 96 ALA A N 1
ATOM 749 C CA . ALA A 1 96 ? -10.454 -10.677 15.701 1.00 98.06 96 ALA A CA 1
ATOM 750 C C . ALA A 1 96 ? -11.698 -9.984 16.284 1.00 98.06 96 ALA A C 1
ATOM 752 O O . ALA A 1 96 ? -12.692 -10.648 16.566 1.00 98.06 96 ALA A O 1
ATOM 753 N N . THR A 1 97 ? -11.639 -8.662 16.462 1.00 98.12 97 THR A N 1
ATOM 754 C CA . THR A 1 97 ? -12.726 -7.860 17.046 1.00 98.12 97 THR A CA 1
ATOM 755 C C . THR A 1 97 ? -13.722 -7.375 15.990 1.00 98.12 97 THR A C 1
ATOM 757 O O . THR A 1 97 ? -14.917 -7.271 16.257 1.00 98.12 97 THR A O 1
ATOM 760 N N . ALA A 1 98 ? -13.253 -7.059 14.781 1.00 97.69 98 ALA A N 1
ATOM 761 C CA . ALA A 1 98 ? -14.104 -6.552 13.713 1.00 97.69 98 ALA A CA 1
ATOM 762 C C . ALA A 1 98 ? -15.038 -7.636 13.158 1.00 97.69 98 ALA A C 1
ATOM 764 O O . ALA A 1 98 ? -14.652 -8.790 12.972 1.00 97.69 98 ALA A O 1
ATOM 765 N N . VAL A 1 99 ? -16.257 -7.237 12.781 1.00 96.50 99 VAL A N 1
ATOM 766 C CA . VAL A 1 99 ? -17.187 -8.123 12.067 1.00 96.50 99 VAL A CA 1
ATOM 767 C C . VAL A 1 99 ? -16.551 -8.573 10.751 1.00 96.50 99 VAL A C 1
ATOM 769 O O . VAL A 1 99 ? -16.125 -7.742 9.947 1.00 96.50 99 VAL A O 1
ATOM 772 N N . GLU A 1 100 ? -16.523 -9.880 10.505 1.00 96.88 100 GLU A N 1
ATOM 773 C CA . GLU A 1 100 ? -15.921 -10.449 9.300 1.00 96.88 100 GLU A CA 1
ATOM 774 C C . GLU A 1 100 ? -16.526 -9.851 8.013 1.00 96.88 100 GLU A C 1
ATOM 776 O O . GLU A 1 100 ? -17.742 -9.654 7.890 1.00 96.88 100 GLU A O 1
ATOM 781 N N . GLY A 1 101 ? -15.651 -9.498 7.066 1.00 95.50 101 GLY A N 1
ATOM 782 C CA . GLY A 1 101 ? -16.030 -8.863 5.802 1.00 95.50 101 GLY A CA 1
ATOM 783 C C . GLY A 1 101 ? -16.487 -7.402 5.913 1.00 95.50 101 GLY A C 1
ATOM 784 O O . GLY A 1 101 ? -16.872 -6.823 4.898 1.00 95.50 101 GLY A O 1
ATOM 785 N N . SER A 1 102 ? -16.469 -6.799 7.110 1.00 96.19 102 SER A N 1
ATOM 786 C CA . SER A 1 102 ? -16.705 -5.358 7.288 1.00 96.19 102 SER A CA 1
ATOM 787 C C . SER A 1 102 ? -15.536 -4.517 6.749 1.00 96.19 102 SER A C 1
ATOM 789 O O . SER A 1 102 ? -14.412 -5.020 6.675 1.00 96.19 102 SER A O 1
ATOM 791 N N . PRO A 1 103 ? -15.745 -3.225 6.428 1.00 95.88 103 PRO A N 1
ATOM 792 C CA . PRO A 1 103 ? -14.663 -2.338 5.993 1.00 95.88 103 PRO A CA 1
ATOM 793 C C . PRO A 1 103 ? -13.473 -2.293 6.964 1.00 95.88 103 PRO A C 1
ATOM 795 O O . PRO A 1 103 ? -12.325 -2.340 6.527 1.00 95.88 103 PRO A O 1
ATOM 798 N N . THR A 1 104 ? -13.729 -2.275 8.276 1.00 97.00 104 THR A N 1
ATOM 799 C CA . THR A 1 104 ? -12.686 -2.281 9.315 1.00 97.00 104 THR A CA 1
ATOM 800 C C . THR A 1 104 ? -11.899 -3.590 9.321 1.00 97.00 104 THR A C 1
ATOM 802 O O . THR A 1 104 ? -10.671 -3.563 9.381 1.00 97.00 104 THR A O 1
ATOM 805 N N . TRP A 1 105 ? -12.581 -4.732 9.176 1.00 97.94 105 TRP A N 1
ATOM 806 C CA . TRP A 1 105 ? -11.931 -6.040 9.051 1.00 97.94 105 TRP A CA 1
ATOM 807 C C . TRP A 1 105 ? -11.058 -6.119 7.792 1.00 97.94 105 TRP A C 1
ATOM 809 O O . TRP A 1 105 ? -9.906 -6.541 7.867 1.00 97.94 105 TRP A O 1
ATOM 819 N N . ILE A 1 106 ? -11.573 -5.655 6.648 1.00 97.62 106 ILE A N 1
ATOM 820 C CA . ILE A 1 106 ? -10.838 -5.624 5.376 1.00 97.62 106 ILE A CA 1
ATOM 821 C C . ILE A 1 106 ? -9.594 -4.736 5.503 1.00 97.62 106 ILE A C 1
ATOM 823 O O . ILE A 1 106 ? -8.502 -5.156 5.124 1.00 97.62 106 ILE A O 1
ATOM 827 N N . LYS A 1 107 ? -9.735 -3.533 6.077 1.00 97.44 107 LYS A N 1
ATOM 828 C CA . LYS A 1 107 ? -8.618 -2.606 6.315 1.00 97.44 107 LYS A CA 1
ATOM 829 C C . LYS A 1 107 ? -7.535 -3.254 7.181 1.00 97.44 107 LYS A C 1
ATOM 831 O O . LYS A 1 107 ? -6.365 -3.201 6.817 1.00 97.44 107 LYS A O 1
ATOM 836 N N . ALA A 1 108 ? -7.925 -3.907 8.276 1.00 98.12 108 ALA A N 1
ATOM 837 C CA . ALA A 1 108 ? -6.997 -4.610 9.154 1.00 98.12 108 ALA A CA 1
ATOM 838 C C . ALA A 1 108 ? -6.254 -5.744 8.425 1.00 98.12 108 ALA A C 1
ATOM 840 O O . ALA A 1 108 ? -5.033 -5.836 8.522 1.00 98.12 108 ALA A O 1
ATOM 841 N N . GLN A 1 109 ? -6.965 -6.558 7.639 1.00 98.56 109 GLN A N 1
ATOM 842 C CA . GLN A 1 109 ? -6.367 -7.636 6.843 1.00 98.56 109 GLN A CA 1
ATOM 843 C C . GLN A 1 109 ? -5.375 -7.108 5.795 1.00 98.56 109 GLN A C 1
ATOM 845 O O . GLN A 1 109 ? -4.278 -7.649 5.675 1.00 98.56 109 GLN A O 1
ATOM 850 N N . PHE A 1 110 ? -5.704 -6.025 5.080 1.00 98.25 110 PHE A N 1
ATOM 851 C CA . PHE A 1 110 ? -4.759 -5.381 4.158 1.00 98.25 110 PHE A CA 1
ATOM 852 C C . PHE A 1 110 ? -3.493 -4.910 4.875 1.00 98.25 110 PHE A C 1
ATOM 854 O O . PHE A 1 110 ? -2.390 -5.142 4.382 1.00 98.25 110 PHE A O 1
ATOM 861 N N . SER A 1 111 ? -3.629 -4.300 6.055 1.00 97.81 111 SER A N 1
ATOM 862 C CA . SER A 1 111 ? -2.473 -3.893 6.855 1.00 97.81 111 SER A CA 1
ATOM 863 C C . SER A 1 111 ? -1.610 -5.091 7.267 1.00 97.81 111 SER A C 1
ATOM 865 O O . SER A 1 111 ? -0.391 -5.021 7.126 1.00 97.81 111 SER A O 1
ATOM 867 N N . ILE A 1 112 ? -2.208 -6.211 7.700 1.00 98.38 112 ILE A N 1
ATOM 868 C CA . ILE A 1 112 ? -1.455 -7.440 8.018 1.00 98.38 112 ILE A CA 1
ATOM 869 C C . ILE A 1 112 ? -0.732 -7.963 6.776 1.00 98.38 112 ILE A C 1
ATOM 871 O O . ILE A 1 112 ? 0.468 -8.223 6.847 1.00 98.38 112 ILE A O 1
ATOM 875 N N . SER A 1 113 ? -1.432 -8.070 5.641 1.00 98.19 113 SER A N 1
ATOM 876 C CA . SER A 1 113 ? -0.842 -8.482 4.362 1.00 98.19 113 SER A CA 1
ATOM 877 C C . SER A 1 113 ? 0.384 -7.631 4.029 1.00 98.19 113 SER A C 1
ATOM 879 O O . SER A 1 113 ? 1.455 -8.167 3.754 1.00 98.19 113 SER A O 1
ATOM 881 N N . GLY A 1 114 ? 0.269 -6.305 4.155 1.00 96.50 114 GLY A N 1
ATOM 882 C CA . GLY A 1 114 ? 1.370 -5.380 3.904 1.00 96.50 114 GLY A CA 1
ATOM 883 C C . GLY A 1 114 ? 2.577 -5.567 4.830 1.00 96.50 114 GLY A C 1
ATOM 884 O O . GLY A 1 114 ? 3.709 -5.407 4.368 1.00 96.50 114 GLY A O 1
ATOM 885 N N . HIS A 1 115 ? 2.349 -5.935 6.096 1.00 95.69 115 HIS A N 1
ATOM 886 C CA . HIS A 1 115 ? 3.398 -6.227 7.080 1.00 95.69 115 HIS A CA 1
ATOM 887 C C . HIS A 1 115 ? 4.144 -7.530 6.795 1.00 95.69 115 HIS A C 1
ATOM 889 O O . HIS A 1 115 ? 5.366 -7.580 6.933 1.00 95.69 115 HIS A O 1
ATOM 895 N N . VAL A 1 116 ? 3.422 -8.587 6.420 1.00 97.06 116 VAL A N 1
ATOM 896 C CA . VAL A 1 116 ? 4.016 -9.920 6.242 1.00 97.06 116 VAL A CA 1
ATOM 897 C C . VAL A 1 116 ? 4.543 -10.151 4.830 1.00 97.06 116 VAL A C 1
ATOM 899 O O . VAL A 1 116 ? 5.309 -11.084 4.630 1.00 97.06 116 VAL A O 1
ATOM 902 N N . ARG A 1 117 ? 4.201 -9.299 3.852 1.00 97.00 117 ARG A N 1
ATOM 903 C CA . ARG A 1 117 ? 4.499 -9.521 2.425 1.00 97.00 117 ARG A CA 1
ATOM 904 C C . ARG A 1 117 ? 5.961 -9.866 2.127 1.00 97.00 117 ARG A C 1
ATOM 906 O O . ARG A 1 117 ? 6.218 -10.758 1.333 1.00 97.00 117 ARG A O 1
ATOM 913 N N . ARG A 1 118 ? 6.912 -9.182 2.773 1.00 94.19 118 ARG A N 1
ATOM 914 C CA . ARG A 1 118 ? 8.351 -9.362 2.508 1.00 94.19 118 ARG A CA 1
ATOM 915 C C . ARG A 1 118 ? 8.930 -10.602 3.178 1.00 94.19 118 ARG A C 1
ATOM 917 O O . ARG A 1 118 ? 9.855 -11.202 2.650 1.00 94.19 118 ARG A O 1
ATOM 924 N N . SER A 1 119 ? 8.426 -10.956 4.359 1.00 96.62 119 SER A N 1
ATOM 925 C CA . SER A 1 119 ? 8.926 -12.093 5.139 1.00 96.62 119 SER A CA 1
ATOM 926 C C . SER A 1 119 ? 8.193 -13.396 4.819 1.00 96.62 119 SER A C 1
ATOM 928 O O . SER A 1 119 ? 8.768 -14.471 4.962 1.00 96.62 119 SER A O 1
ATOM 930 N N . ASN A 1 120 ? 6.931 -13.309 4.400 1.00 97.88 120 ASN A N 1
ATOM 931 C CA . ASN A 1 120 ? 6.065 -14.432 4.074 1.00 97.88 120 ASN A CA 1
ATOM 932 C C . ASN A 1 120 ? 5.034 -14.027 2.994 1.00 97.88 120 ASN A C 1
ATOM 934 O O . ASN A 1 120 ? 3.865 -13.758 3.302 1.00 97.88 120 ASN A O 1
ATOM 938 N N . PRO A 1 121 ? 5.448 -13.968 1.716 1.00 97.56 121 PRO A N 1
ATOM 939 C CA . PRO A 1 121 ? 4.572 -13.547 0.625 1.00 97.56 121 PRO A CA 1
ATOM 940 C C . PRO A 1 121 ? 3.404 -14.515 0.391 1.00 97.56 121 PRO A C 1
ATOM 942 O O . PRO A 1 121 ? 2.313 -14.079 0.019 1.00 97.56 121 PRO A O 1
ATOM 945 N N . GLN A 1 122 ? 3.572 -15.815 0.665 1.00 98.12 122 GLN A N 1
ATOM 946 C CA . GLN A 1 122 ? 2.482 -16.791 0.556 1.00 98.12 122 GLN A CA 1
ATOM 947 C C . GLN A 1 122 ? 1.361 -16.500 1.560 1.00 98.12 122 GLN A C 1
ATOM 949 O O . GLN A 1 122 ? 0.183 -16.571 1.207 1.00 98.12 122 GLN A O 1
ATOM 954 N N . GLU A 1 123 ? 1.709 -16.130 2.794 1.00 98.00 123 GLU A N 1
ATOM 955 C CA . GLU A 1 123 ? 0.726 -15.722 3.799 1.00 98.00 123 GLU A CA 1
ATOM 956 C C . GLU A 1 123 ? 0.012 -14.427 3.399 1.00 98.00 123 GLU A C 1
ATOM 958 O O . GLU A 1 123 ? -1.211 -14.348 3.514 1.00 98.00 123 GLU A O 1
ATOM 963 N N . ALA A 1 124 ? 0.738 -13.442 2.859 1.00 98.31 124 ALA A N 1
ATOM 964 C CA . ALA A 1 124 ? 0.126 -12.223 2.331 1.00 98.31 124 ALA A CA 1
ATOM 965 C C . ALA A 1 124 ? -0.905 -12.541 1.231 1.00 98.31 124 ALA A C 1
ATOM 967 O O . ALA A 1 124 ? -2.043 -12.078 1.299 1.00 98.31 124 ALA A O 1
ATOM 968 N N . ARG A 1 125 ? -0.565 -13.414 0.269 1.00 98.56 125 ARG A N 1
ATOM 969 C CA . ARG A 1 125 ? -1.505 -13.867 -0.776 1.00 98.56 125 ARG A CA 1
ATOM 970 C C . ARG A 1 125 ? -2.735 -14.555 -0.183 1.00 98.56 125 ARG A C 1
ATOM 972 O O . ARG A 1 125 ? -3.852 -14.213 -0.559 1.00 98.56 125 ARG A O 1
ATOM 979 N N . ARG A 1 126 ? -2.548 -15.451 0.793 1.00 98.56 126 ARG A N 1
ATOM 980 C CA . ARG A 1 126 ? -3.651 -16.141 1.482 1.00 98.56 126 ARG A CA 1
ATOM 981 C C . ARG A 1 126 ? -4.593 -15.159 2.181 1.00 98.56 126 ARG A C 1
ATOM 983 O O . ARG A 1 126 ? -5.807 -15.361 2.181 1.00 98.56 126 ARG A O 1
ATOM 990 N N . ILE A 1 127 ? -4.050 -14.097 2.776 1.00 98.50 127 ILE A N 1
ATOM 991 C CA . ILE A 1 127 ? -4.847 -13.026 3.381 1.00 98.50 127 ILE A CA 1
ATOM 992 C C . ILE A 1 127 ? -5.665 -12.297 2.309 1.00 98.50 127 ILE A C 1
ATOM 994 O O . ILE A 1 127 ? -6.867 -12.115 2.501 1.00 98.50 127 ILE A O 1
ATOM 998 N N . LEU A 1 128 ? -5.064 -11.932 1.173 1.00 98.38 128 LEU A N 1
ATOM 999 C CA . LEU A 1 128 ? -5.771 -11.282 0.061 1.00 98.38 128 LEU A CA 1
ATOM 1000 C C . LEU A 1 128 ? -6.883 -12.170 -0.524 1.00 98.38 128 LEU A C 1
ATOM 1002 O O . LEU A 1 128 ? -8.001 -11.690 -0.724 1.00 98.38 128 LEU A O 1
ATOM 1006 N N . ASP A 1 129 ? -6.625 -13.469 -0.701 1.00 98.19 129 ASP A N 1
ATOM 1007 C CA . ASP A 1 129 ? -7.636 -14.446 -1.130 1.00 98.19 129 ASP A CA 1
ATOM 1008 C C . ASP A 1 129 ? -8.805 -14.501 -0.133 1.00 98.19 129 ASP A C 1
ATOM 1010 O O . ASP A 1 129 ? -9.979 -14.527 -0.510 1.00 98.19 129 ASP A O 1
ATOM 1014 N N . ASN A 1 130 ? -8.492 -14.472 1.166 1.00 98.00 130 ASN A N 1
ATOM 1015 C CA . ASN A 1 130 ? -9.486 -14.468 2.233 1.00 98.00 130 ASN A CA 1
ATOM 1016 C C . ASN A 1 130 ? -10.318 -13.173 2.239 1.00 98.00 130 ASN A C 1
ATOM 1018 O O . ASN A 1 130 ? -11.529 -13.232 2.458 1.00 98.00 130 ASN A O 1
ATOM 1022 N N . ILE A 1 131 ? -9.710 -12.015 1.946 1.00 97.81 131 ILE A N 1
ATOM 1023 C CA . ILE A 1 131 ? -10.446 -10.760 1.733 1.00 97.81 131 ILE A CA 1
ATOM 1024 C C . ILE A 1 131 ? -11.399 -10.911 0.543 1.00 97.81 131 ILE A C 1
ATOM 1026 O O . ILE A 1 131 ? -12.592 -10.647 0.691 1.00 97.81 131 ILE A O 1
ATOM 1030 N N . ALA A 1 132 ? -10.909 -11.378 -0.609 1.00 96.50 132 ALA A N 1
ATOM 1031 C CA . ALA A 1 132 ? -11.715 -11.546 -1.821 1.00 96.50 132 ALA A CA 1
ATOM 1032 C C . ALA A 1 132 ? -12.917 -12.485 -1.610 1.00 96.50 132 ALA A C 1
ATOM 1034 O O . ALA A 1 132 ? -14.002 -12.251 -2.149 1.00 96.50 132 ALA A O 1
ATOM 1035 N N . ALA A 1 133 ? -12.731 -13.543 -0.817 1.00 96.81 133 ALA A N 1
ATOM 1036 C CA . ALA A 1 133 ? -13.768 -14.524 -0.525 1.00 96.81 133 ALA A CA 1
ATOM 1037 C C . ALA A 1 133 ? -14.838 -14.002 0.446 1.00 96.81 133 ALA A C 1
ATOM 1039 O O . ALA A 1 133 ? -16.015 -14.337 0.291 1.00 96.81 133 ALA A O 1
ATOM 1040 N N . LYS A 1 134 ? -14.441 -13.205 1.447 1.00 95.81 134 LYS A N 1
ATOM 1041 C CA . LYS A 1 134 ? -15.291 -12.860 2.600 1.00 95.81 134 LYS A CA 1
ATOM 1042 C C . LYS A 1 134 ? -15.813 -11.431 2.616 1.00 95.81 134 LYS A C 1
ATOM 1044 O O . LYS A 1 134 ? -16.707 -11.125 3.406 1.00 95.81 134 LYS A O 1
ATOM 1049 N N . ALA A 1 135 ? -15.274 -10.545 1.785 1.00 91.12 135 ALA A N 1
ATOM 1050 C CA . ALA A 1 135 ? -15.778 -9.186 1.683 1.00 91.12 135 ALA A CA 1
ATOM 1051 C C . ALA A 1 135 ? -17.263 -9.187 1.293 1.00 91.12 135 ALA A C 1
ATOM 1053 O O . ALA A 1 135 ? -17.673 -9.830 0.323 1.00 91.12 135 ALA A O 1
ATOM 1054 N N . LYS A 1 136 ? -18.076 -8.461 2.071 1.00 85.56 136 LYS A N 1
ATOM 1055 C CA . LYS A 1 136 ? -19.512 -8.307 1.786 1.00 85.56 136 LYS A CA 1
ATOM 1056 C C . LYS A 1 136 ? -19.734 -7.503 0.510 1.00 85.56 136 LYS A C 1
ATOM 1058 O O . LYS A 1 136 ? -20.625 -7.813 -0.274 1.00 85.56 136 LYS A O 1
ATOM 1063 N N . ASP A 1 137 ? -18.900 -6.487 0.323 1.00 84.81 137 ASP A N 1
ATOM 1064 C CA . ASP A 1 137 ? -18.837 -5.690 -0.888 1.00 84.81 137 ASP A CA 1
ATOM 1065 C C . ASP A 1 137 ? -17.808 -6.292 -1.855 1.00 84.81 137 ASP A C 1
ATOM 1067 O O . ASP A 1 137 ? -16.663 -6.541 -1.483 1.00 84.81 137 ASP A O 1
ATOM 1071 N N . LYS A 1 138 ? -18.223 -6.532 -3.101 1.00 87.69 138 LYS A N 1
ATOM 1072 C CA . LYS A 1 138 ? -17.361 -7.014 -4.192 1.00 87.69 138 LYS A CA 1
ATOM 1073 C C . LYS A 1 138 ? -17.079 -5.914 -5.216 1.00 87.69 138 LYS A C 1
ATOM 1075 O O . LYS A 1 138 ? -16.903 -6.234 -6.400 1.00 87.69 138 LYS A O 1
ATOM 1080 N N . SER A 1 139 ? -17.069 -4.660 -4.760 1.00 92.06 139 SER A N 1
ATOM 1081 C CA . SER A 1 139 ? -16.825 -3.459 -5.553 1.00 92.06 139 SER A CA 1
ATOM 1082 C C . SER A 1 139 ? -15.552 -3.547 -6.383 1.00 92.06 139 SER A C 1
ATOM 1084 O O . SER A 1 139 ? -14.570 -4.217 -6.041 1.00 92.06 139 SER A O 1
ATOM 1086 N N . SER A 1 140 ? -15.565 -2.831 -7.504 1.00 93.19 140 SER A N 1
ATOM 1087 C CA . SER A 1 140 ? -14.406 -2.707 -8.380 1.00 93.19 140 SER A CA 1
ATOM 1088 C C . SER A 1 140 ? -13.203 -2.097 -7.669 1.00 93.19 140 SER A C 1
ATOM 1090 O O . SER A 1 140 ? -12.081 -2.522 -7.936 1.00 93.19 140 SER A O 1
ATOM 1092 N N . LEU A 1 141 ? -13.431 -1.162 -6.738 1.00 93.81 141 LEU A N 1
ATOM 1093 C CA . LEU A 1 141 ? -12.369 -0.549 -5.943 1.00 93.81 141 LEU A CA 1
ATOM 1094 C C . LEU A 1 141 ? -11.661 -1.586 -5.069 1.00 93.81 141 LEU A C 1
ATOM 1096 O O . LEU A 1 141 ? -10.432 -1.654 -5.073 1.00 93.81 141 LEU A O 1
ATOM 1100 N N . LEU A 1 142 ? -12.413 -2.438 -4.363 1.00 95.56 142 LEU A N 1
ATOM 1101 C CA . LEU A 1 142 ? -11.808 -3.501 -3.565 1.00 95.56 142 LEU A CA 1
ATOM 1102 C C . LEU A 1 142 ? -10.963 -4.437 -4.436 1.00 95.56 142 LEU A C 1
ATOM 1104 O O . LEU A 1 142 ? -9.834 -4.759 -4.074 1.00 95.56 142 LEU A O 1
ATOM 1108 N N . ARG A 1 143 ? -11.479 -4.841 -5.603 1.00 95.75 143 ARG A N 1
ATOM 1109 C CA . ARG A 1 143 ? -10.730 -5.693 -6.539 1.00 95.75 143 ARG A CA 1
ATOM 1110 C C . ARG A 1 143 ? -9.452 -5.014 -7.022 1.00 95.75 143 ARG A C 1
ATOM 1112 O O . ARG A 1 143 ? -8.412 -5.658 -7.026 1.00 95.75 143 ARG A O 1
ATOM 1119 N N . ALA A 1 144 ? -9.507 -3.729 -7.370 1.00 95.50 144 ALA A N 1
ATOM 1120 C CA . ALA A 1 144 ? -8.327 -2.973 -7.783 1.00 95.50 144 ALA A CA 1
ATOM 1121 C C . ALA A 1 144 ? -7.265 -2.921 -6.670 1.00 95.50 144 ALA A C 1
ATOM 1123 O O . ALA A 1 144 ? -6.091 -3.177 -6.927 1.00 95.50 144 ALA A O 1
ATOM 1124 N N . ARG A 1 145 ? -7.671 -2.684 -5.414 1.00 96.88 145 ARG A N 1
ATOM 1125 C CA . ARG A 1 145 ? -6.752 -2.731 -4.264 1.00 96.88 145 ARG A CA 1
ATOM 1126 C C . ARG A 1 145 ? -6.097 -4.108 -4.110 1.00 96.88 145 ARG A C 1
ATOM 1128 O O . ARG A 1 145 ? -4.889 -4.182 -3.922 1.00 96.88 145 ARG A O 1
ATOM 1135 N N . ILE A 1 146 ? -6.866 -5.192 -4.236 1.00 97.88 146 ILE A N 1
ATOM 1136 C CA . ILE A 1 146 ? -6.339 -6.566 -4.161 1.00 97.88 146 ILE A CA 1
ATOM 1137 C C . ILE A 1 146 ? -5.317 -6.836 -5.278 1.00 97.88 146 ILE A C 1
ATOM 1139 O O . ILE A 1 146 ? -4.230 -7.337 -5.006 1.00 97.88 146 ILE A O 1
ATOM 1143 N N . GLU A 1 147 ? -5.634 -6.481 -6.525 1.00 97.94 147 GLU A N 1
ATOM 1144 C CA . GLU A 1 147 ? -4.731 -6.670 -7.672 1.00 97.94 147 GLU A CA 1
ATOM 1145 C C . GLU A 1 147 ? -3.425 -5.878 -7.516 1.00 97.94 147 GLU A C 1
ATOM 1147 O O . GLU A 1 147 ? -2.351 -6.390 -7.828 1.00 97.94 147 GLU A O 1
ATOM 1152 N N . HIS A 1 148 ? -3.495 -4.659 -6.978 1.00 97.56 148 HIS A N 1
ATOM 1153 C CA . HIS A 1 148 ? -2.312 -3.845 -6.699 1.00 97.56 148 HIS A CA 1
ATOM 1154 C C . HIS A 1 148 ? -1.429 -4.452 -5.598 1.00 97.56 148 HIS A C 1
ATOM 1156 O O . HIS A 1 148 ? -0.199 -4.447 -5.697 1.00 97.56 148 HIS A O 1
ATOM 1162 N N . GLU A 1 149 ? -2.034 -5.031 -4.560 1.00 98.06 149 GLU A N 1
ATOM 1163 C CA . GLU A 1 149 ? -1.280 -5.751 -3.534 1.00 98.06 149 GLU A CA 1
ATOM 1164 C C . GLU A 1 149 ? -0.631 -7.024 -4.093 1.00 98.06 149 GLU A C 1
ATOM 1166 O O . GLU A 1 149 ? 0.545 -7.259 -3.817 1.00 98.06 149 GLU A O 1
ATOM 1171 N N . TYR A 1 150 ? -1.315 -7.796 -4.950 1.00 98.56 150 TYR A N 1
ATOM 1172 C CA . TYR A 1 150 ? -0.680 -8.928 -5.637 1.00 98.56 150 TYR A CA 1
ATOM 1173 C C . TYR A 1 150 ? 0.484 -8.495 -6.525 1.00 98.56 150 TYR A C 1
ATOM 1175 O O . TYR A 1 150 ? 1.536 -9.133 -6.481 1.00 98.56 150 TYR A O 1
ATOM 1183 N N . GLN A 1 151 ? 0.330 -7.406 -7.289 1.00 98.31 151 GLN A N 1
ATOM 1184 C CA . GLN A 1 151 ? 1.427 -6.832 -8.067 1.00 98.31 151 GLN A CA 1
ATOM 1185 C C . GLN A 1 151 ? 2.626 -6.531 -7.163 1.00 98.31 151 GLN A C 1
ATOM 1187 O O . GLN A 1 151 ? 3.751 -6.896 -7.492 1.00 98.31 151 GLN A O 1
ATOM 1192 N N . THR A 1 152 ? 2.387 -5.896 -6.015 1.00 97.81 152 THR A N 1
ATOM 1193 C CA . THR A 1 152 ? 3.453 -5.530 -5.077 1.00 97.81 152 THR A CA 1
ATOM 1194 C C . THR A 1 152 ? 4.143 -6.765 -4.491 1.00 97.81 152 THR A C 1
ATOM 1196 O O . THR A 1 152 ? 5.365 -6.777 -4.387 1.00 97.81 152 THR A O 1
ATOM 1199 N N . ILE A 1 153 ? 3.393 -7.824 -4.164 1.00 98.12 153 ILE A N 1
ATOM 1200 C CA . ILE A 1 153 ? 3.970 -9.098 -3.707 1.00 98.12 153 ILE A CA 1
ATOM 1201 C C . ILE A 1 153 ? 4.856 -9.713 -4.799 1.00 98.12 153 ILE A C 1
ATOM 1203 O O . ILE A 1 153 ? 5.986 -10.092 -4.514 1.00 98.12 153 ILE A O 1
ATOM 1207 N N . CYS A 1 154 ? 4.385 -9.767 -6.050 1.00 98.31 154 CYS A N 1
ATOM 1208 C CA . CYS A 1 154 ? 5.180 -10.277 -7.172 1.00 98.31 154 CYS A CA 1
ATOM 1209 C C . CYS A 1 154 ? 6.479 -9.481 -7.377 1.00 98.31 154 CYS A C 1
ATOM 1211 O O . CYS A 1 154 ? 7.518 -10.070 -7.659 1.00 98.31 154 CYS A O 1
ATOM 1213 N N . ILE A 1 155 ? 6.432 -8.153 -7.218 1.00 96.75 155 ILE A N 1
ATOM 1214 C CA . ILE A 1 155 ? 7.621 -7.292 -7.297 1.00 96.75 155 ILE A CA 1
ATOM 1215 C C . ILE A 1 155 ? 8.616 -7.636 -6.183 1.00 96.75 155 ILE A C 1
ATOM 1217 O O . ILE A 1 155 ? 9.797 -7.810 -6.471 1.00 96.75 155 ILE A O 1
ATOM 1221 N N . ASP A 1 156 ? 8.149 -7.770 -4.939 1.00 95.81 156 ASP A N 1
ATOM 1222 C CA . ASP A 1 156 ? 9.004 -8.124 -3.797 1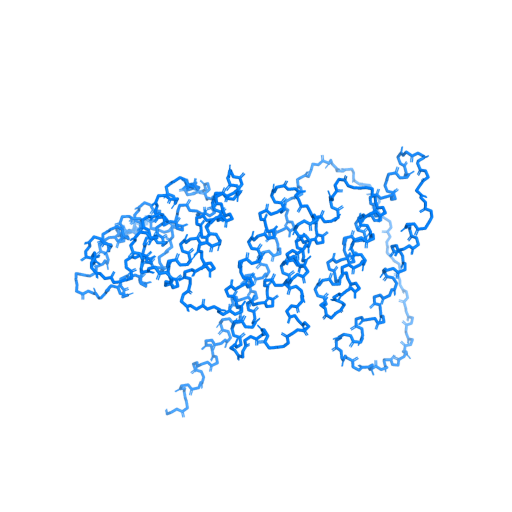.00 95.81 156 ASP A CA 1
ATOM 1223 C C . ASP A 1 156 ? 9.626 -9.530 -3.951 1.00 95.81 156 ASP A C 1
ATOM 1225 O O . ASP A 1 156 ? 10.754 -9.755 -3.517 1.00 95.81 156 ASP A O 1
ATOM 1229 N N . GLU A 1 157 ? 8.931 -10.464 -4.612 1.00 96.56 157 GLU A N 1
ATOM 1230 C CA . GLU A 1 157 ? 9.443 -11.801 -4.964 1.00 96.56 157 GLU A CA 1
ATOM 1231 C C . GLU A 1 157 ? 10.387 -11.799 -6.186 1.00 96.56 157 GLU A C 1
ATOM 1233 O O . GLU A 1 157 ? 11.006 -12.819 -6.489 1.00 96.56 157 GLU A O 1
ATOM 1238 N N . GLY A 1 158 ? 10.503 -10.677 -6.906 1.00 96.06 158 GLY A N 1
ATOM 1239 C CA . GLY A 1 158 ? 11.254 -10.580 -8.162 1.00 96.06 158 GLY A CA 1
ATOM 1240 C C . GLY A 1 158 ? 10.575 -11.254 -9.364 1.00 96.06 158 GLY A C 1
ATOM 1241 O O . GLY A 1 158 ? 11.176 -11.339 -10.438 1.00 96.06 158 GLY A O 1
ATOM 1242 N N . ASP A 1 159 ? 9.326 -11.707 -9.223 1.00 97.75 159 ASP A N 1
ATOM 1243 C CA . ASP A 1 159 ? 8.523 -12.274 -10.310 1.00 97.75 159 ASP A CA 1
ATOM 1244 C C . ASP A 1 159 ? 7.888 -11.150 -11.142 1.00 97.75 159 ASP A C 1
ATOM 1246 O O . ASP A 1 159 ? 6.711 -10.793 -11.015 1.00 97.75 159 ASP A O 1
ATOM 1250 N N . LEU A 1 160 ? 8.713 -10.552 -12.002 1.00 97.25 160 LEU A N 1
ATOM 1251 C CA . LEU A 1 160 ? 8.306 -9.421 -12.832 1.00 97.25 160 LEU A CA 1
ATOM 1252 C C . LEU A 1 160 ? 7.276 -9.795 -13.908 1.00 97.25 160 LEU A C 1
ATOM 1254 O O . LEU A 1 160 ? 6.515 -8.924 -14.326 1.00 97.25 160 LEU A O 1
ATOM 1258 N N . ASP A 1 161 ? 7.213 -11.057 -14.345 1.00 97.31 161 ASP A N 1
ATOM 1259 C CA . ASP A 1 161 ? 6.189 -11.505 -15.297 1.00 97.31 161 ASP A CA 1
ATOM 1260 C C . ASP A 1 161 ? 4.807 -11.562 -14.617 1.00 97.31 161 ASP A C 1
ATOM 1262 O O . ASP A 1 161 ? 3.823 -11.061 -15.173 1.00 97.31 161 ASP A O 1
ATOM 1266 N N . ALA A 1 162 ? 4.721 -12.087 -13.387 1.00 97.88 162 ALA A N 1
ATOM 1267 C CA . ALA A 1 162 ? 3.481 -12.061 -12.612 1.00 97.88 162 ALA A CA 1
ATOM 1268 C C . ALA A 1 162 ? 3.091 -10.635 -12.177 1.00 97.88 162 ALA A C 1
ATOM 1270 O O . ALA A 1 162 ? 1.912 -10.272 -12.221 1.00 97.88 162 ALA A O 1
ATOM 1271 N N . ALA A 1 163 ? 4.064 -9.788 -11.826 1.00 98.12 163 ALA A N 1
ATOM 1272 C CA . ALA A 1 163 ? 3.807 -8.377 -11.538 1.00 98.12 163 ALA A CA 1
ATOM 1273 C C . ALA A 1 163 ? 3.212 -7.652 -12.757 1.00 98.12 163 ALA A C 1
ATOM 1275 O O . ALA A 1 163 ? 2.217 -6.932 -12.635 1.00 98.12 163 ALA A O 1
ATOM 1276 N N . GLU A 1 164 ? 3.775 -7.880 -13.948 1.00 97.25 164 GLU A N 1
ATOM 1277 C CA . GLU A 1 164 ? 3.260 -7.311 -15.193 1.00 97.25 164 GLU A CA 1
ATOM 1278 C C . GLU A 1 164 ? 1.837 -7.810 -15.488 1.00 97.25 164 GLU A C 1
ATOM 1280 O O . GLU A 1 164 ? 0.991 -7.024 -15.915 1.00 97.25 164 GLU A O 1
ATOM 1285 N N . TYR A 1 165 ? 1.529 -9.081 -15.208 1.00 97.31 165 TYR A N 1
ATOM 1286 C CA . TYR A 1 165 ? 0.172 -9.621 -15.339 1.00 97.31 165 TYR A CA 1
ATOM 1287 C C . TYR A 1 165 ? -0.853 -8.844 -14.493 1.00 97.31 165 TYR A C 1
ATOM 1289 O O . TYR A 1 165 ? -1.892 -8.431 -15.017 1.00 97.31 165 TYR A O 1
ATOM 1297 N N . HIS A 1 166 ? -0.559 -8.581 -13.217 1.00 97.81 166 HIS A N 1
ATOM 1298 C CA . HIS A 1 166 ? -1.450 -7.799 -12.350 1.00 97.81 166 HIS A CA 1
ATOM 1299 C C . HIS A 1 166 ? -1.535 -6.322 -12.776 1.00 97.81 166 HIS A C 1
ATOM 1301 O O . HIS A 1 166 ? -2.627 -5.751 -12.808 1.00 97.81 166 HIS A O 1
ATOM 1307 N N . CYS A 1 167 ? -0.419 -5.725 -13.210 1.00 96.75 167 CYS A N 1
ATOM 1308 C CA . CYS A 1 167 ? -0.394 -4.371 -13.771 1.00 96.75 167 CYS A CA 1
ATOM 1309 C C . CYS A 1 167 ? -1.317 -4.243 -14.996 1.00 96.75 167 CYS A C 1
ATOM 1311 O O . CYS A 1 167 ? -2.150 -3.341 -15.067 1.00 96.75 167 CYS A O 1
ATOM 1313 N N . ARG A 1 168 ? -1.225 -5.188 -15.941 1.00 95.00 168 ARG A N 1
ATOM 1314 C CA . ARG A 1 168 ? -2.070 -5.254 -17.145 1.00 95.00 168 ARG A CA 1
ATOM 1315 C C . ARG A 1 168 ? -3.551 -5.392 -16.805 1.00 95.00 168 ARG A C 1
ATOM 1317 O O . ARG A 1 168 ? -4.389 -4.776 -17.463 1.00 95.00 168 ARG A O 1
ATOM 1324 N N . ARG A 1 169 ? -3.887 -6.183 -15.779 1.00 94.69 169 ARG A N 1
ATOM 1325 C CA . ARG A 1 169 ? -5.268 -6.285 -15.287 1.00 94.69 169 ARG A CA 1
ATOM 1326 C C . ARG A 1 169 ? -5.761 -4.926 -14.820 1.00 94.69 169 ARG A C 1
ATOM 1328 O O . ARG A 1 169 ? -6.783 -4.494 -15.330 1.00 94.69 169 ARG A O 1
ATOM 1335 N N . LEU A 1 170 ? -5.016 -4.235 -13.957 1.00 94.25 170 LEU A N 1
ATOM 1336 C CA . LEU A 1 170 ? -5.376 -2.895 -13.478 1.00 94.25 170 LEU A CA 1
ATOM 1337 C C . LEU A 1 170 ? -5.528 -1.886 -14.620 1.00 94.25 170 LEU A C 1
ATOM 1339 O O . LEU A 1 170 ? -6.560 -1.234 -14.725 1.00 94.25 170 LEU A O 1
ATOM 1343 N N . LEU A 1 171 ? -4.557 -1.811 -15.533 1.00 91.44 171 LEU A N 1
ATOM 1344 C CA . LEU A 1 171 ? -4.625 -0.920 -16.698 1.00 91.44 171 LEU A CA 1
ATOM 1345 C C . LEU A 1 171 ? -5.821 -1.236 -17.612 1.00 91.44 171 LEU A C 1
ATOM 1347 O O . LEU A 1 171 ? -6.382 -0.337 -18.238 1.00 91.44 171 LEU A O 1
ATOM 1351 N N . GLY A 1 172 ? -6.254 -2.499 -17.648 1.00 89.94 172 GLY A N 1
ATOM 1352 C CA . GLY A 1 172 ? -7.441 -2.940 -18.372 1.00 89.94 172 GLY A CA 1
ATOM 1353 C C . GLY A 1 172 ? -8.760 -2.374 -17.842 1.00 89.94 172 GLY A C 1
ATOM 1354 O O . GLY A 1 172 ? -9.739 -2.401 -18.581 1.00 89.94 172 GLY A O 1
ATOM 1355 N N . TRP A 1 173 ? -8.819 -1.822 -16.621 1.00 86.94 173 TRP A N 1
ATOM 1356 C CA . TRP A 1 173 ? -10.048 -1.190 -16.115 1.00 86.94 173 TRP A CA 1
ATOM 1357 C C . TRP A 1 173 ? -10.427 0.048 -16.933 1.00 86.94 173 TRP A C 1
ATOM 1359 O O . TRP A 1 173 ? -11.610 0.307 -17.112 1.00 86.94 173 TRP A O 1
ATOM 1369 N N . TYR A 1 174 ? -9.457 0.767 -17.510 1.00 76.25 174 TYR A N 1
ATOM 1370 C CA . TYR A 1 174 ? -9.750 1.892 -18.406 1.00 76.25 174 TYR A CA 1
ATOM 1371 C C . TYR A 1 174 ? -10.405 1.473 -19.724 1.00 76.25 174 TYR A C 1
ATOM 1373 O O . TYR A 1 174 ? -11.082 2.281 -20.356 1.00 76.25 174 TYR A O 1
ATOM 1381 N N . ALA A 1 175 ? -10.208 0.222 -20.139 1.00 79.19 175 ALA A N 1
ATOM 1382 C CA . ALA A 1 175 ? -10.840 -0.328 -21.331 1.00 79.19 175 ALA A CA 1
ATOM 1383 C C . ALA A 1 175 ? -12.259 -0.863 -21.059 1.00 79.19 175 ALA A C 1
ATOM 1385 O O . ALA A 1 175 ? -12.970 -1.185 -22.008 1.00 79.19 175 ALA A O 1
ATOM 1386 N N . ASP A 1 176 ? -12.673 -0.954 -19.790 1.00 84.75 176 ASP A N 1
ATOM 1387 C CA . ASP A 1 176 ? -13.963 -1.500 -19.366 1.00 84.75 176 ASP A CA 1
ATOM 1388 C C . ASP A 1 176 ? -14.695 -0.499 -18.448 1.00 84.75 176 ASP A C 1
ATOM 1390 O O . ASP A 1 176 ? -14.578 -0.574 -17.219 1.00 84.75 176 ASP A O 1
ATOM 1394 N N . PRO A 1 177 ? -15.457 0.455 -19.023 1.00 82.31 177 PRO A N 1
ATOM 1395 C CA . PRO A 1 177 ? -16.171 1.474 -18.257 1.00 82.31 177 PRO A CA 1
ATOM 1396 C C . PRO A 1 177 ? -17.140 0.906 -17.216 1.00 82.31 177 PRO A C 1
ATOM 1398 O O . PRO A 1 177 ? -17.399 1.572 -16.218 1.00 82.31 177 PRO A O 1
ATOM 1401 N N . GLU A 1 178 ? -17.646 -0.320 -17.398 1.00 87.00 178 GLU A N 1
ATOM 1402 C CA . GLU A 1 178 ? -18.545 -0.969 -16.432 1.00 87.00 178 GLU A CA 1
ATOM 1403 C C . GLU A 1 178 ? -17.832 -1.314 -15.117 1.00 87.00 178 GLU A C 1
ATOM 1405 O O . GLU A 1 178 ? -18.472 -1.478 -14.076 1.00 87.00 178 GLU A O 1
ATOM 1410 N N . ARG A 1 179 ? -16.496 -1.399 -15.132 1.00 84.12 179 ARG A N 1
ATOM 1411 C CA . ARG A 1 179 ? -15.691 -1.599 -13.923 1.00 84.12 179 ARG A CA 1
ATOM 1412 C C . ARG A 1 179 ? -15.393 -0.305 -13.186 1.00 84.12 179 ARG A C 1
ATOM 1414 O O . ARG A 1 179 ? -14.940 -0.382 -12.046 1.00 84.12 179 ARG A O 1
ATOM 1421 N N . ILE A 1 180 ? -15.629 0.857 -13.784 1.00 85.56 180 ILE A N 1
ATOM 1422 C CA . ILE A 1 180 ? -15.379 2.138 -13.130 1.00 85.56 180 ILE A CA 1
ATOM 1423 C C . ILE A 1 180 ? -16.645 2.532 -12.354 1.00 85.56 180 ILE A C 1
ATOM 1425 O O . ILE A 1 180 ? -17.707 2.695 -12.953 1.00 85.56 180 ILE A O 1
ATOM 1429 N N . PRO A 1 181 ? -16.580 2.669 -11.019 1.00 87.19 181 PRO A N 1
ATOM 1430 C CA . PRO A 1 181 ? -17.731 3.053 -10.219 1.00 87.19 181 PRO A CA 1
ATOM 1431 C C . PRO A 1 181 ? -18.180 4.477 -10.560 1.00 87.19 181 PRO A C 1
ATOM 1433 O O . PRO A 1 181 ? -17.369 5.365 -10.816 1.00 87.19 181 PRO A O 1
ATOM 1436 N N . ASN A 1 182 ? -19.491 4.713 -10.484 1.00 88.81 182 ASN A N 1
ATOM 1437 C CA . ASN A 1 182 ? -20.088 6.040 -10.684 1.00 88.81 182 ASN A CA 1
ATOM 1438 C C . ASN A 1 182 ? -19.864 6.989 -9.490 1.00 88.81 182 ASN A C 1
ATOM 1440 O O . ASN A 1 182 ? -20.258 8.152 -9.535 1.00 88.81 182 ASN A O 1
ATOM 1444 N N . ILE A 1 183 ? -19.274 6.493 -8.400 1.00 92.88 183 ILE A N 1
ATOM 1445 C CA . ILE A 1 183 ? -18.928 7.291 -7.227 1.00 92.88 183 ILE A CA 1
ATOM 1446 C C . ILE A 1 183 ? -17.578 7.957 -7.502 1.00 92.88 183 ILE A C 1
ATOM 1448 O O . ILE A 1 183 ? -16.551 7.284 -7.542 1.00 92.88 183 ILE A O 1
ATOM 1452 N N . GLU A 1 184 ? -17.576 9.284 -7.656 1.00 92.12 184 GLU A N 1
ATOM 1453 C CA . GLU A 1 184 ? -16.386 10.073 -8.028 1.00 92.12 184 GLU A CA 1
ATOM 1454 C C . GLU A 1 184 ? -15.161 9.795 -7.144 1.00 92.12 184 GLU A C 1
ATOM 1456 O O . GLU A 1 184 ? -14.043 9.706 -7.643 1.00 92.12 184 GLU A O 1
ATOM 1461 N N . LEU A 1 185 ? -15.362 9.609 -5.834 1.00 92.81 185 LEU A N 1
ATOM 1462 C CA . LEU A 1 185 ? -14.264 9.303 -4.915 1.00 92.81 185 LEU A CA 1
ATOM 1463 C C . LEU A 1 185 ? -13.634 7.931 -5.200 1.00 92.81 185 LEU A C 1
ATOM 1465 O O . LEU A 1 185 ? -12.413 7.812 -5.224 1.00 92.81 185 LEU A O 1
ATOM 1469 N N . GLU A 1 186 ? -14.451 6.905 -5.440 1.00 92.81 186 GLU A N 1
ATOM 1470 C CA . GLU A 1 186 ? -13.953 5.560 -5.748 1.00 92.81 186 GLU A CA 1
ATOM 1471 C C . GLU A 1 186 ? -13.282 5.513 -7.120 1.00 92.81 186 GLU A C 1
ATOM 1473 O O . GLU A 1 186 ? -12.265 4.842 -7.292 1.00 92.81 186 GLU A O 1
ATOM 1478 N N . LYS A 1 187 ? -13.828 6.257 -8.087 1.00 91.81 187 LYS A N 1
ATOM 1479 C CA . LYS A 1 187 ? -13.228 6.432 -9.409 1.00 91.81 187 LYS A CA 1
ATOM 1480 C C . LYS A 1 187 ? -11.841 7.060 -9.301 1.00 91.81 187 LYS A C 1
ATOM 1482 O O . LYS A 1 187 ? -10.886 6.488 -9.815 1.00 91.81 187 LYS A O 1
ATOM 1487 N N . ALA A 1 188 ? -11.719 8.174 -8.576 1.00 91.19 188 ALA A N 1
ATOM 1488 C CA . ALA A 1 188 ? -10.435 8.833 -8.349 1.00 91.19 188 ALA A CA 1
ATOM 1489 C C . ALA A 1 188 ? -9.419 7.905 -7.659 1.00 91.19 188 ALA A C 1
ATOM 1491 O O . ALA A 1 188 ? -8.224 7.958 -7.950 1.00 91.19 188 ALA A O 1
ATOM 1492 N N . GLU A 1 189 ? -9.879 7.031 -6.763 1.00 93.19 189 GLU A N 1
ATOM 1493 C CA . GLU A 1 189 ? -9.002 6.069 -6.105 1.00 93.19 189 GLU A CA 1
ATOM 1494 C C . GLU A 1 189 ? -8.560 4.927 -7.034 1.00 93.19 189 GLU A C 1
ATOM 1496 O O . GLU A 1 189 ? -7.383 4.567 -7.040 1.00 93.19 189 GLU A O 1
ATOM 1501 N N . ILE A 1 190 ? -9.455 4.386 -7.866 1.00 92.56 190 ILE A N 1
ATOM 1502 C CA . ILE A 1 190 ? -9.083 3.413 -8.907 1.00 92.56 190 ILE A CA 1
ATOM 1503 C C . ILE A 1 190 ? -8.095 4.035 -9.894 1.00 92.56 190 ILE A C 1
ATOM 1505 O O . ILE A 1 190 ? -7.122 3.378 -10.273 1.00 92.56 190 ILE A O 1
ATOM 1509 N N . ASP A 1 191 ? -8.307 5.298 -10.270 1.00 90.62 191 ASP A N 1
ATOM 1510 C CA . ASP A 1 191 ? -7.384 6.033 -11.128 1.00 90.62 191 ASP A CA 1
ATOM 1511 C C . ASP A 1 191 ? -5.997 6.113 -10.492 1.00 90.62 191 ASP A C 1
ATOM 1513 O O . ASP A 1 191 ? -4.994 5.762 -11.117 1.00 90.62 191 ASP A O 1
ATOM 1517 N N . TYR A 1 192 ? -5.937 6.496 -9.215 1.00 92.81 192 TYR A N 1
ATOM 1518 C CA . TYR A 1 192 ? -4.690 6.537 -8.461 1.00 92.81 192 TYR A CA 1
ATOM 1519 C C . TYR A 1 192 ? -3.991 5.170 -8.411 1.00 92.81 192 TYR A C 1
ATOM 1521 O O . TYR A 1 192 ? -2.804 5.085 -8.727 1.00 92.81 192 TYR A O 1
ATOM 1529 N N . ILE A 1 193 ? -4.716 4.099 -8.069 1.00 94.44 193 ILE A N 1
ATOM 1530 C CA . ILE A 1 193 ? -4.175 2.732 -8.002 1.00 94.44 193 ILE A CA 1
ATOM 1531 C C . ILE A 1 193 ? -3.610 2.309 -9.360 1.00 94.44 193 ILE A C 1
ATOM 1533 O O . ILE A 1 193 ? -2.516 1.754 -9.438 1.00 94.44 193 ILE A O 1
ATOM 1537 N N . THR A 1 194 ? -4.330 2.599 -10.441 1.00 92.31 194 THR A N 1
ATOM 1538 C CA . THR A 1 194 ? -3.933 2.197 -11.794 1.00 92.31 194 THR A CA 1
ATOM 1539 C C . THR A 1 194 ? -2.708 2.975 -12.277 1.00 92.31 194 THR A C 1
ATOM 1541 O O . THR A 1 194 ? -1.786 2.400 -12.863 1.00 92.31 194 THR A O 1
ATOM 1544 N N . ILE A 1 195 ? -2.649 4.278 -11.986 1.00 90.88 195 ILE A N 1
ATOM 1545 C CA . ILE A 1 195 ? -1.476 5.115 -12.259 1.00 90.88 195 ILE A CA 1
ATOM 1546 C C . ILE A 1 195 ? -0.263 4.618 -11.463 1.00 90.88 195 ILE A C 1
ATOM 1548 O O . ILE A 1 195 ? 0.819 4.475 -12.037 1.00 90.88 195 ILE A O 1
ATOM 1552 N N . ALA A 1 196 ? -0.438 4.328 -10.171 1.00 93.81 196 ALA A N 1
ATOM 1553 C CA . ALA A 1 196 ? 0.621 3.812 -9.307 1.00 93.81 196 ALA A CA 1
ATOM 1554 C C . ALA A 1 196 ? 1.143 2.455 -9.804 1.00 93.81 196 ALA A C 1
ATOM 1556 O O . ALA A 1 196 ? 2.354 2.282 -9.941 1.00 93.81 196 ALA A O 1
ATOM 1557 N N . ALA A 1 197 ? 0.247 1.537 -10.174 1.00 95.38 197 ALA A N 1
ATOM 1558 C CA . ALA A 1 197 ? 0.583 0.234 -10.743 1.00 95.38 197 ALA A CA 1
ATOM 1559 C C . ALA A 1 197 ? 1.457 0.350 -11.997 1.00 95.38 197 ALA A C 1
ATOM 1561 O O . ALA A 1 197 ? 2.481 -0.330 -12.112 1.00 95.38 197 ALA A O 1
ATOM 1562 N N . GLY A 1 198 ? 1.068 1.225 -12.931 1.00 94.56 198 GLY A N 1
ATOM 1563 C CA . GLY A 1 198 ? 1.833 1.495 -14.146 1.00 94.56 198 GLY A CA 1
ATOM 1564 C C . GLY A 1 198 ? 3.198 2.116 -13.848 1.00 94.56 198 GLY A C 1
ATOM 1565 O O . GLY A 1 198 ? 4.213 1.657 -14.368 1.00 94.56 198 GLY A O 1
ATOM 1566 N N . ALA A 1 199 ? 3.243 3.124 -12.972 1.00 92.81 199 ALA A N 1
ATOM 1567 C CA . ALA A 1 199 ? 4.482 3.793 -12.575 1.00 92.81 199 ALA A CA 1
ATOM 1568 C C . ALA A 1 199 ? 5.477 2.826 -11.914 1.00 92.81 199 ALA A C 1
ATOM 1570 O O . ALA A 1 199 ? 6.652 2.793 -12.293 1.00 92.81 199 ALA A O 1
ATOM 1571 N N . PHE A 1 200 ? 5.006 2.005 -10.969 1.00 94.75 200 PHE A N 1
ATOM 1572 C CA . PHE A 1 200 ? 5.831 0.985 -10.333 1.00 94.75 200 PHE A CA 1
ATOM 1573 C C . PHE A 1 200 ? 6.357 -0.009 -11.358 1.00 94.75 200 PHE A C 1
ATOM 1575 O O . PHE A 1 200 ? 7.564 -0.240 -11.389 1.00 94.75 200 PHE A O 1
ATOM 1582 N N . MET A 1 201 ? 5.501 -0.529 -12.243 1.00 97.00 201 MET A N 1
ATOM 1583 C CA . MET A 1 201 ? 5.933 -1.493 -13.254 1.00 97.00 201 MET A CA 1
ATOM 1584 C C . MET A 1 201 ? 7.008 -0.915 -14.181 1.00 97.00 201 MET A C 1
ATOM 1586 O O . MET A 1 201 ? 8.013 -1.579 -14.413 1.00 97.00 201 MET A O 1
ATOM 1590 N N . MET A 1 202 ? 6.865 0.332 -14.649 1.00 95.94 202 MET A N 1
ATOM 1591 C CA . MET A 1 202 ? 7.887 0.983 -15.484 1.00 95.94 202 MET A CA 1
ATOM 1592 C C . MET A 1 202 ? 9.226 1.124 -14.753 1.00 95.94 202 MET A C 1
ATOM 1594 O O . MET A 1 202 ? 10.280 0.861 -15.333 1.00 95.94 202 MET A O 1
ATOM 1598 N N . SER A 1 203 ? 9.197 1.475 -13.463 1.00 95.81 203 SER A N 1
ATOM 1599 C CA . SER A 1 203 ? 10.413 1.534 -12.645 1.00 95.81 203 SER A CA 1
ATOM 1600 C C . SER A 1 203 ? 11.067 0.159 -12.473 1.00 95.81 203 SER A C 1
ATOM 1602 O O . SER A 1 203 ? 12.293 0.072 -12.522 1.00 95.81 203 SER A O 1
ATOM 1604 N N . GLN A 1 204 ? 10.276 -0.906 -12.295 1.00 97.25 204 GLN A N 1
ATOM 1605 C CA . GLN A 1 204 ? 10.794 -2.272 -12.165 1.00 97.25 204 GLN A CA 1
ATOM 1606 C C . GLN A 1 204 ? 11.342 -2.814 -13.491 1.00 97.25 204 GLN A C 1
ATOM 1608 O O . GLN A 1 204 ? 12.434 -3.366 -13.511 1.00 97.25 204 GLN A O 1
ATOM 1613 N N . LEU A 1 205 ? 10.637 -2.612 -14.612 1.00 96.44 205 LEU A N 1
ATOM 1614 C CA . LEU A 1 205 ? 11.096 -3.038 -15.941 1.00 96.44 205 LEU A CA 1
ATOM 1615 C C . LEU A 1 205 ? 12.406 -2.357 -16.338 1.00 96.44 205 LEU A C 1
ATOM 1617 O O . LEU A 1 205 ? 13.275 -3.006 -16.917 1.00 96.44 205 LEU A O 1
ATOM 1621 N N . ARG A 1 206 ? 12.569 -1.075 -15.986 1.00 95.94 206 ARG A N 1
ATOM 1622 C CA . ARG A 1 206 ? 13.826 -0.346 -16.184 1.00 95.94 206 ARG A CA 1
ATOM 1623 C C . ARG A 1 206 ? 15.003 -1.040 -15.505 1.00 95.94 206 ARG A C 1
ATOM 1625 O O . ARG A 1 206 ? 16.053 -1.151 -16.118 1.00 95.94 206 ARG A O 1
ATOM 1632 N N . HIS A 1 207 ? 14.828 -1.502 -14.270 1.00 95.12 207 HIS A N 1
ATOM 1633 C CA . HIS A 1 207 ? 15.897 -2.089 -13.450 1.00 95.12 207 HIS A CA 1
ATOM 1634 C C . HIS A 1 207 ? 15.916 -3.621 -13.474 1.00 95.12 207 HIS A C 1
ATOM 1636 O O . HIS A 1 207 ? 16.623 -4.246 -12.685 1.00 95.12 207 HIS A O 1
ATOM 1642 N N . ALA A 1 208 ? 15.121 -4.242 -14.347 1.00 96.31 208 ALA A N 1
ATOM 1643 C CA . ALA A 1 208 ? 15.034 -5.690 -14.421 1.00 96.31 208 ALA A CA 1
ATOM 1644 C C . ALA A 1 208 ? 16.401 -6.289 -14.804 1.00 96.31 208 ALA A C 1
ATOM 1646 O O . ALA A 1 208 ? 17.068 -5.748 -15.689 1.00 96.31 208 ALA A O 1
ATOM 1647 N N . PRO A 1 209 ? 16.800 -7.442 -14.233 1.00 95.25 209 PRO A N 1
ATOM 1648 C CA . PRO A 1 209 ? 18.066 -8.116 -14.540 1.00 95.25 209 PRO A CA 1
ATOM 1649 C C . PRO A 1 209 ? 17.992 -8.861 -15.888 1.00 95.25 209 PRO A C 1
ATOM 1651 O O . PRO A 1 209 ? 18.354 -10.031 -16.013 1.00 95.25 209 PRO A O 1
ATOM 1654 N N . TRP A 1 210 ? 17.425 -8.210 -16.898 1.00 94.69 210 TRP A N 1
ATOM 1655 C CA . TRP A 1 210 ? 17.201 -8.727 -18.238 1.00 94.69 210 TRP A CA 1
ATOM 1656 C C . TRP A 1 210 ? 18.057 -7.959 -19.249 1.00 94.69 210 TRP A C 1
ATOM 1658 O O . TRP A 1 210 ? 18.392 -6.795 -19.012 1.00 94.69 210 TRP A O 1
ATOM 1668 N N . PRO A 1 211 ? 18.341 -8.556 -20.423 1.00 94.50 211 PRO A N 1
ATOM 1669 C CA . PRO A 1 211 ? 18.958 -7.823 -21.523 1.00 94.50 211 PRO A CA 1
ATOM 1670 C C . PRO A 1 211 ? 18.192 -6.533 -21.842 1.00 94.50 211 PRO A C 1
ATOM 1672 O O . PRO A 1 211 ? 16.957 -6.537 -21.835 1.00 94.50 211 PRO A O 1
ATOM 1675 N N . VAL A 1 212 ? 18.920 -5.457 -22.168 1.00 92.88 212 VAL A N 1
ATOM 1676 C CA . VAL A 1 212 ? 18.366 -4.129 -22.504 1.00 92.88 212 VAL A CA 1
ATOM 1677 C C . VAL A 1 212 ? 17.201 -4.242 -23.489 1.00 92.88 212 VAL A C 1
ATOM 1679 O O . VAL A 1 212 ? 16.115 -3.744 -23.202 1.00 92.88 212 VAL A O 1
ATOM 1682 N N . LYS A 1 213 ? 17.381 -4.983 -24.592 1.00 91.62 213 LYS A N 1
ATOM 1683 C CA .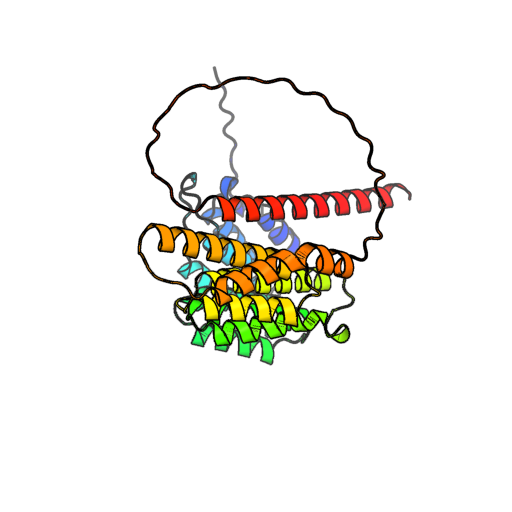 LYS A 1 213 ? 16.335 -5.189 -25.605 1.00 91.62 213 LYS A CA 1
ATOM 1684 C C . LYS A 1 213 ? 15.031 -5.725 -25.003 1.00 91.62 213 LYS A C 1
ATOM 1686 O O . LYS A 1 213 ? 13.969 -5.169 -25.245 1.00 91.62 213 LYS A O 1
ATOM 1691 N N . LYS A 1 214 ? 15.101 -6.728 -24.117 1.00 95.12 214 LYS A N 1
ATOM 1692 C CA . LYS A 1 214 ? 13.909 -7.274 -23.442 1.00 95.12 214 LYS A CA 1
ATOM 1693 C C . LYS A 1 214 ? 13.234 -6.231 -22.542 1.00 95.12 214 LYS A C 1
ATOM 1695 O O . LYS A 1 214 ? 12.006 -6.204 -22.484 1.00 95.12 214 LYS A O 1
ATOM 1700 N N . ARG A 1 215 ? 14.005 -5.394 -21.832 1.00 95.88 215 ARG A N 1
ATOM 1701 C CA . ARG A 1 215 ? 13.456 -4.299 -21.007 1.00 95.88 215 ARG A CA 1
ATOM 1702 C C . ARG A 1 215 ? 12.695 -3.294 -21.877 1.00 95.88 215 ARG A C 1
ATOM 1704 O O . ARG A 1 215 ? 11.535 -3.002 -21.588 1.00 95.88 215 ARG A O 1
ATOM 1711 N N . VAL A 1 216 ? 13.325 -2.835 -22.961 1.00 94.75 216 VAL A N 1
ATOM 1712 C CA . VAL A 1 216 ? 12.744 -1.902 -23.942 1.00 94.75 216 VAL A CA 1
ATOM 1713 C C . VAL A 1 216 ? 11.469 -2.481 -24.554 1.00 94.75 216 VAL A C 1
ATOM 1715 O O . VAL A 1 216 ? 10.419 -1.849 -24.457 1.00 94.75 216 VAL A O 1
ATOM 1718 N N . ASP A 1 217 ? 11.519 -3.711 -25.076 1.00 94.12 217 ASP A N 1
ATOM 1719 C CA . ASP A 1 217 ? 10.374 -4.387 -25.699 1.00 94.12 217 ASP A CA 1
ATOM 1720 C C . ASP A 1 217 ? 9.165 -4.451 -24.760 1.00 94.12 217 ASP A C 1
ATOM 1722 O O . ASP A 1 217 ? 8.030 -4.185 -25.163 1.00 94.12 217 ASP A O 1
ATOM 1726 N N . ARG A 1 218 ? 9.390 -4.798 -23.485 1.00 96.50 218 ARG A N 1
ATOM 1727 C CA . ARG A 1 218 ? 8.319 -4.890 -22.484 1.00 96.50 218 ARG A CA 1
ATOM 1728 C C . ARG A 1 218 ? 7.730 -3.520 -22.151 1.00 96.50 218 ARG A C 1
ATOM 1730 O O . ARG A 1 218 ? 6.505 -3.408 -22.095 1.00 96.50 218 ARG A O 1
ATOM 1737 N N . ILE A 1 219 ? 8.562 -2.488 -21.987 1.00 95.06 219 ILE A N 1
ATOM 1738 C CA . ILE A 1 219 ? 8.102 -1.111 -21.733 1.00 95.06 219 ILE A CA 1
ATOM 1739 C C . ILE A 1 219 ? 7.278 -0.593 -22.916 1.00 95.06 219 ILE A C 1
ATOM 1741 O O . ILE A 1 219 ? 6.138 -0.167 -22.727 1.00 95.06 219 ILE A O 1
ATOM 1745 N N . VAL A 1 220 ? 7.811 -0.687 -24.138 1.00 93.69 220 VAL A N 1
ATOM 1746 C CA . VAL A 1 220 ? 7.136 -0.228 -25.362 1.00 93.69 220 VAL A CA 1
ATOM 1747 C C . VAL A 1 220 ? 5.824 -0.978 -25.567 1.00 93.69 220 VAL A C 1
ATOM 1749 O O . VAL A 1 220 ? 4.795 -0.358 -25.842 1.00 93.69 220 VAL A O 1
ATOM 1752 N N . LYS A 1 221 ? 5.822 -2.303 -25.380 1.00 94.31 221 LYS A N 1
ATOM 1753 C CA . LYS A 1 221 ? 4.601 -3.106 -25.470 1.00 94.31 221 LYS A CA 1
ATOM 1754 C C . LYS A 1 221 ? 3.553 -2.648 -24.460 1.00 94.31 221 LYS A C 1
ATOM 1756 O O . LYS A 1 221 ? 2.401 -2.471 -24.839 1.00 94.31 221 LYS A O 1
ATOM 1761 N N . LEU A 1 222 ? 3.932 -2.431 -23.200 1.00 92.69 222 LEU A N 1
ATOM 1762 C CA . LEU A 1 222 ? 2.995 -1.989 -22.168 1.00 92.69 222 LEU A CA 1
ATOM 1763 C C . LEU A 1 222 ? 2.438 -0.586 -22.470 1.00 92.69 222 LEU A C 1
ATOM 1765 O O . LEU A 1 222 ? 1.239 -0.365 -22.327 1.00 92.69 222 LEU A O 1
ATOM 1769 N N . MET A 1 223 ? 3.273 0.339 -22.955 1.00 92.12 223 MET A N 1
ATOM 1770 C CA . MET A 1 223 ? 2.827 1.664 -23.406 1.00 92.12 223 MET A CA 1
ATOM 1771 C C . MET A 1 223 ? 1.850 1.571 -24.583 1.00 92.12 223 MET A C 1
ATOM 1773 O O . MET A 1 223 ? 0.840 2.268 -24.592 1.00 92.12 223 MET A O 1
ATOM 1777 N N . LYS A 1 224 ? 2.127 0.705 -25.563 1.00 90.50 224 LYS A N 1
ATOM 1778 C CA . LYS A 1 224 ? 1.286 0.517 -26.751 1.00 90.50 224 LYS A CA 1
ATOM 1779 C C . LYS A 1 224 ? -0.058 -0.125 -26.413 1.00 90.50 224 LYS A C 1
ATOM 1781 O O . LYS A 1 224 ? -1.088 0.355 -26.877 1.00 90.50 224 LYS A O 1
ATOM 1786 N N . ASP A 1 225 ? -0.045 -1.182 -25.601 1.00 90.62 225 ASP A N 1
ATOM 1787 C CA . ASP A 1 225 ? -1.248 -1.921 -25.201 1.00 90.62 225 ASP A CA 1
ATOM 1788 C C . ASP A 1 225 ? -2.227 -1.020 -24.410 1.00 90.62 225 ASP A C 1
ATOM 1790 O O . ASP A 1 225 ? -3.435 -1.246 -24.447 1.00 90.62 225 ASP A O 1
ATOM 1794 N N . TYR A 1 226 ? -1.724 0.026 -23.735 1.00 86.62 226 TYR A N 1
ATOM 1795 C CA . TYR A 1 226 ? -2.504 0.900 -22.845 1.00 86.62 226 TYR A CA 1
ATOM 1796 C C . TYR A 1 226 ? -2.262 2.401 -23.084 1.00 86.62 226 TYR A C 1
ATOM 1798 O O . TYR A 1 226 ? -2.283 3.205 -22.146 1.00 86.62 226 TYR A O 1
ATOM 1806 N N . GLY A 1 227 ? -2.078 2.800 -24.347 1.00 72.94 227 GLY A N 1
ATOM 1807 C CA . GLY A 1 227 ? -1.732 4.174 -24.749 1.00 72.94 227 GLY A CA 1
ATOM 1808 C C . GLY A 1 227 ? -2.734 5.272 -24.354 1.00 72.94 227 GLY A C 1
ATOM 1809 O O . GLY A 1 227 ? -2.431 6.452 -24.494 1.00 72.94 227 GLY A O 1
ATOM 1810 N N . GLY A 1 228 ? -3.907 4.915 -23.818 1.00 72.94 228 GLY A N 1
ATOM 1811 C CA . GLY A 1 228 ? -4.863 5.865 -23.239 1.00 72.94 228 GLY A CA 1
ATOM 1812 C C . GLY A 1 228 ? -4.432 6.464 -21.891 1.00 72.94 228 GLY A C 1
ATOM 1813 O O . GLY A 1 228 ? -4.993 7.471 -21.468 1.00 72.94 228 GLY A O 1
ATOM 1814 N N . SER A 1 229 ? -3.433 5.887 -21.210 1.00 81.12 229 SER A N 1
ATOM 1815 C CA . SER A 1 229 ? -2.938 6.404 -19.928 1.00 81.12 229 SER A CA 1
ATOM 1816 C C . SER A 1 229 ? -1.744 7.344 -20.117 1.00 81.12 229 SER A C 1
ATOM 1818 O O . SER A 1 229 ? -0.601 6.910 -20.275 1.00 81.12 229 SER A O 1
ATOM 1820 N N . ALA A 1 230 ? -1.985 8.656 -20.016 1.00 82.00 230 ALA A N 1
ATOM 1821 C CA . ALA A 1 230 ? -0.924 9.667 -20.096 1.00 82.00 230 ALA A CA 1
ATOM 1822 C C . ALA A 1 230 ? 0.165 9.472 -19.023 1.00 82.00 230 ALA A C 1
ATOM 1824 O O . ALA A 1 230 ? 1.347 9.713 -19.267 1.00 82.00 230 ALA A O 1
ATOM 1825 N N . ALA A 1 231 ? -0.211 9.015 -17.824 1.00 81.88 231 ALA A N 1
ATOM 1826 C CA . ALA A 1 231 ? 0.752 8.742 -16.762 1.00 81.88 231 ALA A CA 1
ATOM 1827 C C . ALA A 1 231 ? 1.647 7.538 -17.091 1.00 81.88 231 ALA A C 1
ATOM 1829 O O . ALA A 1 231 ? 2.857 7.612 -16.877 1.00 81.88 231 ALA A O 1
ATOM 1830 N N . LEU A 1 232 ? 1.075 6.461 -17.641 1.00 87.06 232 LEU A N 1
ATOM 1831 C CA . LEU A 1 232 ? 1.841 5.300 -18.097 1.00 87.06 232 LEU A CA 1
ATOM 1832 C C . LEU A 1 232 ? 2.844 5.704 -19.177 1.00 87.06 232 LEU A C 1
ATOM 1834 O O . LEU A 1 232 ? 4.008 5.323 -19.094 1.00 87.06 232 LEU A O 1
ATOM 1838 N N . TYR A 1 233 ? 2.401 6.512 -20.142 1.00 88.19 233 TYR A N 1
ATOM 1839 C CA . TYR A 1 233 ? 3.243 6.974 -21.237 1.00 88.19 233 TYR A CA 1
ATOM 1840 C C . TYR A 1 233 ? 4.439 7.784 -20.723 1.00 88.19 233 TYR A C 1
ATOM 1842 O O . TYR A 1 233 ? 5.580 7.409 -20.979 1.00 88.19 233 TYR A O 1
ATOM 1850 N N . ARG A 1 234 ? 4.203 8.811 -19.893 1.00 89.44 234 ARG A N 1
ATOM 1851 C CA . ARG A 1 234 ? 5.281 9.621 -19.293 1.00 89.44 234 ARG A CA 1
ATOM 1852 C C . ARG A 1 234 ? 6.287 8.781 -18.503 1.00 89.44 234 ARG A C 1
ATOM 1854 O O . ARG A 1 234 ? 7.492 8.978 -18.637 1.00 89.44 234 ARG A O 1
ATOM 1861 N N . ASN A 1 235 ? 5.809 7.843 -17.682 1.00 90.75 235 ASN A N 1
ATOM 1862 C CA . ASN A 1 235 ? 6.688 6.969 -16.899 1.00 90.75 235 ASN A CA 1
ATOM 1863 C C . ASN A 1 235 ? 7.476 5.998 -17.791 1.00 90.75 235 ASN A C 1
ATOM 1865 O O . ASN A 1 235 ? 8.655 5.761 -17.537 1.00 90.75 235 ASN A O 1
ATOM 1869 N N . GLY A 1 236 ? 6.848 5.467 -18.842 1.00 92.69 236 GLY A N 1
ATOM 1870 C CA . GLY A 1 236 ? 7.503 4.603 -19.820 1.00 92.69 236 GLY A CA 1
ATOM 1871 C C . GLY A 1 236 ? 8.593 5.338 -20.599 1.00 92.69 236 GLY A C 1
ATOM 1872 O O . GLY A 1 236 ? 9.709 4.841 -20.701 1.00 92.69 236 GLY A O 1
ATOM 1873 N N . GLN A 1 237 ? 8.340 6.570 -21.041 1.00 91.94 237 GLN A N 1
ATOM 1874 C CA . GLN A 1 237 ? 9.361 7.405 -21.678 1.00 91.94 237 GLN A CA 1
ATOM 1875 C C . GLN A 1 237 ? 10.527 7.732 -20.746 1.00 91.94 237 GLN A C 1
ATOM 1877 O O . GLN A 1 237 ? 11.681 7.652 -21.159 1.00 91.94 237 GLN A O 1
ATOM 1882 N N . ALA A 1 238 ? 10.247 8.080 -19.486 1.00 92.06 238 ALA A N 1
ATOM 1883 C CA . ALA A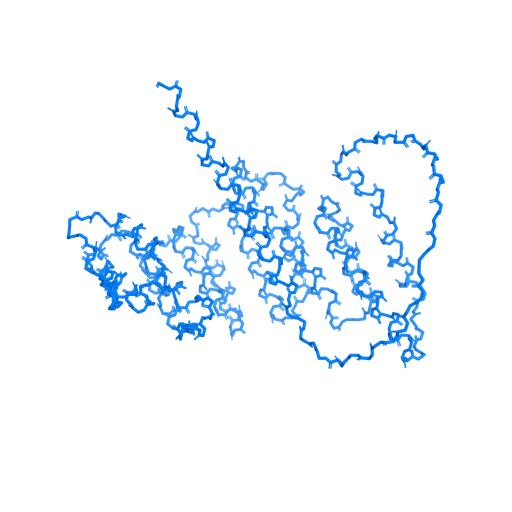 1 238 ? 11.293 8.323 -18.498 1.00 92.06 238 ALA A CA 1
ATOM 1884 C C . ALA A 1 238 ? 12.151 7.067 -18.267 1.00 92.06 238 ALA A C 1
ATOM 1886 O O . ALA A 1 238 ? 13.373 7.166 -18.146 1.00 92.06 238 ALA A O 1
ATOM 1887 N N . ALA A 1 239 ? 11.528 5.884 -18.256 1.00 94.19 239 ALA A N 1
ATOM 1888 C CA . ALA A 1 239 ? 12.235 4.613 -18.181 1.00 94.19 239 ALA A CA 1
ATOM 1889 C C . ALA A 1 239 ? 13.109 4.366 -19.423 1.00 94.19 239 ALA A C 1
ATOM 1891 O O . ALA A 1 239 ? 14.291 4.074 -19.267 1.00 94.19 239 ALA A O 1
ATOM 1892 N N . LEU A 1 240 ? 12.570 4.550 -20.633 1.00 93.94 240 LEU A N 1
ATOM 1893 C CA . LEU A 1 240 ? 13.310 4.387 -21.893 1.00 93.94 240 LEU A CA 1
ATOM 1894 C C . LEU A 1 240 ? 14.492 5.354 -22.005 1.00 93.94 240 LEU A C 1
ATOM 1896 O O . LEU A 1 240 ? 15.591 4.939 -22.362 1.00 93.94 240 LEU A O 1
ATOM 1900 N N . LYS A 1 241 ? 14.296 6.625 -21.636 1.00 93.44 241 LYS A N 1
ATOM 1901 C CA . LYS A 1 241 ? 15.368 7.624 -21.599 1.00 93.44 241 LYS A CA 1
ATOM 1902 C C . LYS A 1 241 ? 16.488 7.206 -20.642 1.00 93.44 241 LYS A C 1
ATOM 1904 O O . LYS A 1 241 ? 17.654 7.268 -21.006 1.00 93.44 241 LYS A O 1
ATOM 1909 N N . SER A 1 242 ? 16.130 6.734 -19.449 1.00 94.06 242 SER A N 1
ATOM 1910 C CA . SER A 1 242 ? 17.103 6.259 -18.462 1.00 94.06 242 SER A CA 1
ATOM 1911 C C . SER A 1 242 ? 17.878 5.027 -18.945 1.00 94.06 242 SER A C 1
ATOM 1913 O O . SER A 1 242 ? 19.061 4.924 -18.650 1.00 94.06 242 SER A O 1
ATOM 1915 N N . ILE A 1 243 ? 17.236 4.109 -19.679 1.00 92.19 243 ILE A N 1
ATOM 1916 C CA . ILE A 1 243 ? 17.911 2.949 -20.291 1.00 92.19 243 ILE A CA 1
ATOM 1917 C C . ILE A 1 243 ? 18.878 3.406 -21.387 1.00 92.19 243 ILE A C 1
ATOM 1919 O O . ILE A 1 243 ? 19.970 2.864 -21.505 1.00 92.19 243 ILE A O 1
ATOM 1923 N N . ARG A 1 244 ? 18.503 4.411 -22.185 1.00 90.50 244 ARG A N 1
ATOM 1924 C CA . ARG A 1 244 ? 19.398 4.972 -23.203 1.00 90.50 244 ARG A CA 1
ATOM 1925 C C . ARG A 1 244 ? 20.661 5.562 -22.582 1.00 90.50 244 ARG A C 1
ATOM 1927 O O . ARG A 1 244 ? 21.753 5.260 -23.037 1.00 90.50 244 ARG A O 1
ATOM 1934 N N . GLU A 1 245 ? 20.503 6.344 -21.516 1.00 91.50 245 GLU A N 1
ATOM 1935 C CA . GLU A 1 245 ? 21.628 6.926 -20.772 1.00 91.50 245 GLU A CA 1
ATOM 1936 C C . GLU A 1 245 ? 22.548 5.844 -20.166 1.00 91.50 245 GLU A C 1
ATOM 1938 O O . GLU A 1 245 ? 23.765 6.021 -20.149 1.00 91.50 245 GLU A O 1
ATOM 1943 N N . GLU A 1 246 ? 21.986 4.716 -19.706 1.00 90.56 246 GLU A N 1
ATOM 1944 C CA . GLU A 1 246 ? 22.741 3.534 -19.247 1.00 90.56 246 GLU A CA 1
ATOM 1945 C C . GLU A 1 246 ? 23.576 2.930 -20.389 1.00 90.56 246 GLU A C 1
ATOM 1947 O O . GLU A 1 246 ? 24.787 2.780 -20.248 1.00 90.56 246 GLU A O 1
ATOM 1952 N N . VAL A 1 247 ? 22.956 2.670 -21.546 1.00 87.56 247 VAL A N 1
ATOM 1953 C CA . VAL A 1 247 ? 23.632 2.112 -22.732 1.00 87.56 247 VAL A CA 1
ATOM 1954 C C . VAL A 1 247 ? 24.749 3.029 -23.234 1.00 87.56 247 VAL A C 1
ATOM 1956 O O . VAL A 1 247 ? 25.855 2.556 -23.494 1.00 87.56 247 VAL A O 1
ATOM 1959 N N . ASP A 1 248 ? 24.491 4.335 -23.335 1.00 83.12 248 ASP A N 1
ATOM 1960 C CA . ASP A 1 248 ? 25.482 5.318 -23.783 1.00 83.12 248 ASP A CA 1
ATOM 1961 C C . ASP A 1 248 ? 26.682 5.380 -22.819 1.00 83.12 248 ASP A C 1
ATOM 1963 O O . ASP A 1 248 ? 27.834 5.475 -23.249 1.00 83.12 248 ASP A O 1
ATOM 1967 N N . SER A 1 249 ? 26.427 5.293 -21.508 1.00 85.56 249 SER A N 1
ATOM 1968 C CA . SER A 1 249 ? 27.479 5.244 -20.486 1.00 85.56 249 SER A CA 1
ATOM 1969 C C . SER A 1 249 ? 28.321 3.971 -20.596 1.00 85.56 249 SER A C 1
ATOM 1971 O O . SER A 1 249 ? 29.550 4.043 -20.513 1.00 85.56 249 SER A O 1
ATOM 1973 N N . ASP A 1 250 ? 27.683 2.819 -20.805 1.00 81.06 250 ASP A N 1
ATOM 1974 C CA . ASP A 1 250 ? 28.369 1.533 -20.936 1.00 81.06 250 ASP A CA 1
ATOM 1975 C C . ASP A 1 250 ? 29.241 1.493 -22.194 1.00 81.06 250 ASP A C 1
ATOM 1977 O O . ASP A 1 250 ? 30.409 1.117 -22.099 1.00 81.06 250 ASP A O 1
ATOM 1981 N N . MET A 1 251 ? 28.732 1.972 -23.338 1.00 69.75 251 MET A N 1
ATOM 1982 C CA . MET A 1 251 ? 29.480 2.058 -24.604 1.00 69.75 251 MET A CA 1
ATOM 1983 C C . MET A 1 251 ? 30.742 2.923 -24.507 1.00 69.75 251 MET A C 1
ATOM 1985 O O . MET A 1 251 ? 31.730 2.673 -25.198 1.00 69.75 251 MET A O 1
ATOM 1989 N N . LEU A 1 252 ? 30.724 3.957 -23.662 1.00 65.12 252 LEU A N 1
ATOM 1990 C CA . LEU A 1 252 ? 31.899 4.793 -23.410 1.00 65.12 252 LEU A CA 1
ATOM 1991 C C . LEU A 1 252 ? 32.939 4.097 -22.517 1.00 65.12 252 LEU A C 1
ATOM 1993 O O . LEU A 1 252 ? 34.104 4.500 -22.520 1.00 65.12 252 LEU A O 1
ATOM 1997 N N . SER A 1 253 ? 32.535 3.080 -21.752 1.00 65.56 253 SER A N 1
ATOM 1998 C CA . SER A 1 253 ? 33.389 2.375 -20.788 1.00 65.56 253 SER A CA 1
ATOM 1999 C C . SER A 1 253 ? 33.914 1.028 -21.293 1.00 65.56 253 SER A C 1
ATOM 2001 O O . SER A 1 253 ? 35.053 0.662 -21.005 1.00 65.56 253 SER A O 1
ATOM 2003 N N . GLU A 1 254 ? 33.123 0.325 -22.098 1.00 54.78 254 GLU A N 1
ATOM 2004 C CA . GLU A 1 254 ? 33.417 -0.984 -22.664 1.00 54.78 254 GLU A CA 1
ATOM 2005 C C . GLU A 1 254 ? 33.047 -0.931 -24.154 1.00 54.78 254 GLU A C 1
ATOM 2007 O O . GLU A 1 254 ? 31.954 -0.498 -24.507 1.00 54.78 254 GLU A O 1
ATOM 2012 N N . MET A 1 255 ? 33.948 -1.348 -25.056 1.00 51.28 255 MET A N 1
ATOM 2013 C CA . MET A 1 255 ? 33.692 -1.423 -26.510 1.00 51.28 255 MET A CA 1
ATOM 2014 C C . MET A 1 255 ? 32.694 -2.548 -26.859 1.00 51.28 255 MET A C 1
ATOM 2016 O O . MET A 1 255 ? 32.962 -3.400 -27.708 1.00 51.28 255 MET A O 1
ATOM 2020 N N . HIS A 1 256 ? 31.563 -2.611 -26.166 1.00 54.94 256 HIS A N 1
ATOM 2021 C CA . HIS A 1 256 ? 30.477 -3.524 -26.460 1.00 54.94 256 HIS A CA 1
ATOM 2022 C C . HIS A 1 256 ? 29.563 -2.902 -27.518 1.00 54.94 256 HIS A C 1
ATOM 2024 O O . HIS A 1 256 ? 28.958 -1.852 -27.315 1.00 54.94 256 HIS A O 1
ATOM 2030 N N . GLU A 1 257 ? 29.477 -3.565 -28.673 1.00 58.91 257 GLU A N 1
ATOM 2031 C CA . GLU A 1 257 ? 28.499 -3.246 -29.711 1.00 58.91 257 GLU A CA 1
ATOM 2032 C C . GLU A 1 257 ? 27.102 -3.631 -29.209 1.00 58.91 257 GLU A C 1
ATOM 2034 O O . GLU A 1 257 ? 26.735 -4.809 -29.163 1.00 58.91 257 GLU A O 1
ATOM 2039 N N . TYR A 1 258 ? 26.312 -2.633 -28.818 1.00 60.88 258 TYR A N 1
ATOM 2040 C CA . TYR A 1 258 ? 24.871 -2.809 -28.703 1.00 60.88 258 TYR A CA 1
ATOM 2041 C C . TYR A 1 258 ? 24.259 -2.865 -30.112 1.00 60.88 258 TYR A C 1
ATOM 2043 O O . TYR A 1 258 ? 24.693 -2.120 -30.990 1.00 60.88 258 TYR A O 1
ATOM 2051 N N . PRO A 1 259 ? 23.249 -3.716 -30.370 1.00 68.62 259 PRO A N 1
ATOM 2052 C CA . PRO A 1 259 ? 22.616 -3.764 -31.682 1.00 68.62 259 PRO A CA 1
ATOM 2053 C C . PRO A 1 259 ? 21.920 -2.432 -31.993 1.00 68.62 259 PRO A C 1
ATOM 2055 O O . PRO A 1 259 ? 21.029 -2.029 -31.240 1.00 68.62 259 PRO A O 1
ATOM 2058 N N . ASP A 1 260 ? 22.258 -1.805 -33.126 1.00 71.25 260 ASP A N 1
ATOM 2059 C CA . ASP A 1 260 ? 21.655 -0.548 -33.616 1.00 71.25 260 ASP A CA 1
ATOM 2060 C C . ASP A 1 260 ? 20.115 -0.552 -33.568 1.00 71.25 260 ASP A C 1
ATOM 2062 O O . ASP A 1 260 ? 19.487 0.472 -33.305 1.00 71.25 260 ASP A O 1
ATOM 2066 N N . GLU A 1 261 ? 19.498 -1.720 -33.766 1.00 76.81 261 GLU A N 1
ATOM 2067 C CA . GLU A 1 261 ? 18.046 -1.929 -33.704 1.00 76.81 261 GLU A CA 1
ATOM 2068 C C . GLU A 1 261 ? 17.443 -1.504 -32.350 1.00 76.81 261 GLU A C 1
ATOM 2070 O O . GLU A 1 261 ? 16.390 -0.880 -32.312 1.00 76.81 261 GLU A O 1
ATOM 2075 N N . THR A 1 262 ? 18.131 -1.756 -31.228 1.00 73.69 262 THR A N 1
ATOM 2076 C CA . THR A 1 262 ? 17.600 -1.427 -29.889 1.00 73.69 262 THR A CA 1
ATOM 2077 C C . THR A 1 262 ? 17.586 0.083 -29.640 1.00 73.69 262 THR A C 1
ATOM 2079 O O . THR A 1 262 ? 16.649 0.605 -29.037 1.00 73.69 262 THR A O 1
ATOM 2082 N N . LEU A 1 263 ? 18.604 0.800 -30.125 1.00 72.94 263 LEU A N 1
ATOM 2083 C CA . LEU A 1 263 ? 18.648 2.262 -30.050 1.00 72.94 263 LEU A CA 1
ATOM 2084 C C . LEU A 1 263 ? 17.595 2.891 -30.972 1.00 72.94 263 LEU A C 1
ATOM 2086 O O . LEU A 1 263 ? 16.941 3.855 -30.579 1.00 72.94 263 LEU A O 1
ATOM 2090 N N . GLN A 1 264 ? 17.372 2.313 -32.156 1.00 77.88 264 GLN A N 1
ATOM 2091 C CA . GLN A 1 264 ? 16.303 2.742 -33.062 1.00 77.88 264 GLN A CA 1
ATOM 2092 C C . GLN A 1 264 ? 14.909 2.545 -32.456 1.00 77.88 264 GLN A C 1
ATOM 2094 O O . GLN A 1 264 ? 14.066 3.428 -32.601 1.00 77.88 264 GLN A O 1
ATOM 2099 N N . ASP A 1 265 ? 14.666 1.443 -31.742 1.00 76.19 265 ASP A N 1
ATOM 2100 C CA . ASP A 1 265 ? 13.390 1.195 -31.061 1.00 76.19 265 ASP A CA 1
ATOM 2101 C C . ASP A 1 265 ? 13.131 2.208 -29.937 1.00 76.19 265 ASP A C 1
ATOM 2103 O O . ASP A 1 265 ? 12.017 2.730 -29.813 1.00 76.19 265 ASP A O 1
ATOM 2107 N N . ILE A 1 266 ? 14.160 2.537 -29.143 1.00 74.31 266 ILE A N 1
ATOM 2108 C CA . ILE A 1 266 ? 14.070 3.585 -28.117 1.00 74.31 266 ILE A CA 1
ATOM 2109 C C . ILE A 1 266 ? 13.766 4.935 -28.773 1.00 74.31 266 ILE A C 1
ATOM 2111 O O . ILE A 1 266 ? 12.836 5.626 -28.355 1.00 74.31 266 ILE A O 1
ATOM 2115 N N . ASP A 1 267 ? 14.507 5.302 -29.815 1.00 79.62 267 ASP A N 1
ATOM 2116 C CA . ASP A 1 267 ? 14.366 6.601 -30.474 1.00 79.62 267 ASP A CA 1
ATOM 2117 C C . ASP A 1 267 ? 13.026 6.729 -31.195 1.00 79.62 267 ASP A C 1
ATOM 2119 O O . ASP A 1 267 ? 12.375 7.770 -31.109 1.00 79.62 267 ASP A O 1
ATOM 2123 N N . GLY A 1 268 ? 12.550 5.651 -31.818 1.00 77.12 268 GLY A N 1
ATOM 2124 C CA . GLY A 1 268 ? 11.214 5.571 -32.396 1.00 77.12 268 GLY A CA 1
ATOM 2125 C C . GLY A 1 268 ? 10.114 5.712 -31.342 1.00 77.12 268 GLY A C 1
ATOM 2126 O O . GLY A 1 268 ? 9.157 6.463 -31.541 1.00 77.12 268 GLY A O 1
ATOM 2127 N N . ALA A 1 269 ? 10.250 5.042 -30.194 1.00 75.81 269 ALA A N 1
ATOM 2128 C CA . ALA A 1 269 ? 9.298 5.160 -29.092 1.00 75.81 269 ALA A CA 1
ATOM 2129 C C . ALA A 1 269 ? 9.278 6.573 -28.484 1.00 75.81 269 ALA A C 1
ATOM 2131 O O . ALA A 1 269 ? 8.201 7.094 -28.194 1.00 75.81 269 ALA A O 1
ATOM 2132 N N . LEU A 1 270 ? 10.443 7.214 -28.339 1.00 75.81 270 LEU A N 1
ATOM 2133 C CA . LEU A 1 270 ? 10.560 8.591 -27.853 1.00 75.81 270 LEU A CA 1
ATOM 2134 C C . LEU A 1 270 ? 10.038 9.618 -28.873 1.00 75.81 270 LEU A C 1
ATOM 2136 O O . LEU A 1 270 ? 9.442 10.615 -28.475 1.00 75.81 270 LEU A O 1
ATOM 2140 N N . ALA A 1 271 ? 10.209 9.379 -30.177 1.00 75.81 271 ALA A N 1
ATOM 2141 C CA . ALA A 1 271 ? 9.757 10.286 -31.235 1.00 75.81 271 ALA A CA 1
ATOM 2142 C C . ALA A 1 271 ? 8.227 10.306 -31.422 1.00 75.81 271 ALA A C 1
ATOM 2144 O O . ALA A 1 271 ? 7.666 11.337 -31.801 1.00 75.81 271 ALA A O 1
ATOM 2145 N N . ASN A 1 272 ? 7.533 9.200 -31.129 1.00 68.62 272 ASN A N 1
ATOM 2146 C CA . ASN A 1 272 ? 6.071 9.100 -31.264 1.00 68.62 272 ASN A CA 1
ATOM 2147 C C . ASN A 1 272 ? 5.278 9.924 -30.218 1.00 68.62 272 ASN A C 1
ATOM 2149 O O . ASN A 1 272 ? 4.069 10.120 -30.371 1.00 68.62 272 ASN A O 1
ATOM 2153 N N . ASP A 1 273 ? 5.956 10.483 -29.211 1.00 62.06 273 ASP A N 1
ATOM 2154 C CA . ASP A 1 273 ? 5.388 11.278 -28.110 1.00 62.06 273 ASP A CA 1
ATOM 2155 C C . ASP A 1 273 ? 4.526 12.452 -28.572 1.00 62.06 273 ASP A C 1
ATOM 2157 O O . ASP A 1 273 ? 3.401 12.668 -28.113 1.00 62.06 273 ASP A O 1
ATOM 2161 N N . ALA A 1 274 ? 5.031 13.195 -29.556 1.00 54.22 274 ALA A N 1
ATOM 2162 C CA . ALA A 1 274 ? 4.392 14.424 -29.991 1.00 54.22 274 ALA A CA 1
ATOM 2163 C C . ALA A 1 274 ? 3.059 14.179 -30.715 1.00 54.22 274 ALA A C 1
ATOM 2165 O O . ALA A 1 274 ? 2.233 15.087 -30.763 1.00 54.22 274 ALA A O 1
ATOM 2166 N N . SER A 1 275 ? 2.833 12.991 -31.287 1.00 57.09 275 SER A N 1
ATOM 2167 C CA . SER A 1 275 ? 1.614 12.686 -32.050 1.00 57.09 275 SER A CA 1
ATOM 2168 C C . SER A 1 275 ? 0.531 12.044 -31.183 1.00 57.09 275 SER A C 1
ATOM 2170 O O . SER A 1 275 ? -0.638 12.434 -31.259 1.00 57.09 275 SER A O 1
ATOM 2172 N N . ASP A 1 276 ? 0.912 11.106 -30.312 1.00 57.72 276 ASP A N 1
ATOM 2173 C CA . ASP A 1 276 ? -0.047 10.308 -29.545 1.00 57.72 276 ASP A CA 1
ATOM 2174 C C . ASP A 1 276 ? -0.547 11.024 -28.282 1.00 57.72 276 ASP A C 1
ATOM 2176 O O . ASP A 1 276 ? -1.745 10.957 -27.990 1.00 57.72 276 ASP A O 1
ATOM 2180 N N . GLN A 1 277 ? 0.282 11.834 -27.601 1.00 54.53 277 GLN A N 1
ATOM 2181 C CA . GLN A 1 277 ? -0.215 12.692 -26.511 1.00 54.53 277 GLN A CA 1
ATOM 2182 C C . GLN A 1 277 ? -1.248 13.718 -27.004 1.00 54.53 277 GLN A C 1
ATOM 2184 O O . GLN A 1 277 ? -2.209 14.031 -26.293 1.00 54.53 277 GLN A O 1
ATOM 2189 N N . ARG A 1 278 ? -1.097 14.216 -28.241 1.00 54.97 278 ARG A N 1
ATOM 2190 C CA . ARG A 1 278 ? -2.053 15.154 -28.859 1.00 54.97 278 ARG A CA 1
ATOM 2191 C C . ARG A 1 278 ? -3.410 14.502 -29.119 1.00 54.97 278 ARG A C 1
ATOM 2193 O O . ARG A 1 278 ? -4.435 15.156 -28.955 1.00 54.97 278 ARG A O 1
ATOM 2200 N N . LYS A 1 279 ? -3.434 13.212 -29.466 1.00 57.72 279 LYS A N 1
ATOM 2201 C CA . LYS A 1 279 ? -4.681 12.447 -29.634 1.00 57.72 279 LYS A CA 1
ATOM 2202 C C . LYS A 1 279 ? -5.314 12.059 -28.298 1.00 57.72 279 LYS A C 1
ATOM 2204 O O . LYS A 1 279 ? -6.529 12.148 -28.168 1.00 57.72 279 LYS A O 1
ATOM 2209 N N . ALA A 1 280 ? -4.510 11.664 -27.310 1.00 52.22 280 ALA A N 1
ATOM 2210 C CA . ALA A 1 280 ? -5.000 11.191 -26.014 1.00 52.22 280 ALA A CA 1
ATOM 2211 C C . ALA A 1 280 ? -5.581 12.307 -25.125 1.00 52.22 280 ALA A C 1
ATOM 2213 O O . ALA A 1 280 ? -6.492 12.057 -24.343 1.00 52.22 280 ALA A O 1
ATOM 2214 N N . THR A 1 281 ? -5.082 13.542 -25.244 1.00 49.41 281 THR A N 1
ATOM 2215 C CA . THR A 1 281 ? -5.542 14.678 -24.420 1.00 49.41 281 THR A CA 1
ATOM 2216 C C . THR A 1 281 ? -6.727 15.445 -25.012 1.00 49.41 281 THR A C 1
ATOM 2218 O O . THR A 1 281 ? -7.298 16.289 -24.329 1.00 49.41 281 THR A O 1
ATOM 2221 N N . GLY A 1 282 ? -7.117 15.170 -26.264 1.00 45.03 282 GLY A N 1
ATOM 2222 C CA . GLY A 1 282 ? -8.228 15.863 -26.928 1.00 45.03 282 GLY A CA 1
ATOM 2223 C C . GLY A 1 282 ? -8.017 17.373 -27.111 1.00 45.03 282 GLY A C 1
ATOM 2224 O O . GLY A 1 282 ? -8.986 18.099 -27.324 1.00 45.03 282 GLY A O 1
ATOM 2225 N N . THR A 1 283 ? -6.778 17.861 -27.009 1.00 37.31 283 THR A N 1
ATOM 2226 C CA . THR A 1 283 ? -6.468 19.296 -27.050 1.00 37.31 283 THR A CA 1
ATOM 2227 C C . THR A 1 283 ? -6.409 19.780 -28.509 1.00 37.31 283 THR A C 1
ATOM 2229 O O . THR A 1 283 ? -5.537 19.318 -29.251 1.00 37.31 283 THR A O 1
ATOM 2232 N N . 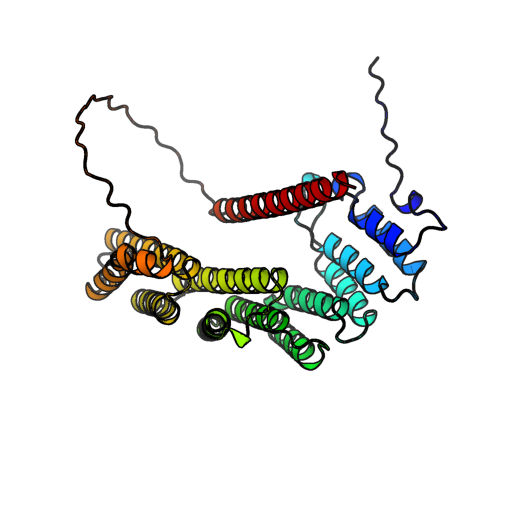PRO A 1 284 ? -7.304 20.680 -28.971 1.00 36.31 284 PRO A N 1
ATOM 2233 C CA . PRO A 1 284 ? -7.234 21.221 -30.326 1.00 36.31 284 PRO A CA 1
ATOM 2234 C C . PRO A 1 284 ? -6.017 22.142 -30.487 1.00 36.31 284 PRO A C 1
ATOM 2236 O O . PRO A 1 284 ? -5.629 22.855 -29.562 1.00 36.31 284 PRO A O 1
ATOM 2239 N N . ILE A 1 285 ? -5.425 22.123 -31.683 1.00 37.28 285 ILE A N 1
ATOM 2240 C CA . ILE A 1 285 ? -4.297 22.975 -32.068 1.00 37.28 285 ILE A CA 1
ATOM 2241 C C . ILE A 1 285 ? -4.774 24.435 -32.063 1.00 37.28 285 ILE A C 1
ATOM 2243 O O . ILE A 1 285 ? -5.581 24.822 -32.905 1.00 37.28 285 ILE A O 1
ATOM 2247 N N . LEU A 1 286 ? -4.266 25.251 -31.140 1.00 34.44 286 LEU A N 1
ATOM 2248 C CA . LEU A 1 286 ? -4.116 26.680 -31.404 1.00 34.44 286 LEU A CA 1
ATOM 2249 C C . LEU A 1 286 ? -2.827 26.815 -32.214 1.00 34.44 286 LEU A C 1
ATOM 2251 O O . LEU A 1 286 ? -1.737 26.598 -31.688 1.00 34.44 286 LEU A O 1
ATOM 2255 N N . GLU A 1 287 ? -2.960 27.084 -33.513 1.00 36.69 287 GLU A N 1
ATOM 2256 C CA . GLU A 1 287 ? -1.839 27.508 -34.350 1.00 36.69 287 GLU A CA 1
ATOM 2257 C C . GLU A 1 287 ? -1.323 28.835 -33.787 1.00 36.69 287 GLU A C 1
ATOM 2259 O O . GLU A 1 287 ? -1.884 29.900 -34.050 1.00 36.69 287 GLU A O 1
ATOM 2264 N N . GLU A 1 288 ? -0.271 28.783 -32.972 1.00 36.81 288 GLU A N 1
ATOM 2265 C CA . GLU A 1 288 ? 0.497 29.980 -32.660 1.00 36.81 288 GLU A CA 1
ATOM 2266 C C . GLU A 1 288 ? 1.274 30.382 -33.911 1.00 36.81 288 GLU A C 1
ATOM 2268 O O . GLU A 1 288 ? 2.244 29.746 -34.330 1.00 36.81 288 GLU A O 1
ATOM 2273 N N . ALA A 1 289 ? 0.779 31.455 -34.524 1.00 34.19 289 ALA A N 1
ATOM 2274 C CA . ALA A 1 289 ? 1.452 32.203 -35.559 1.00 34.19 289 ALA A CA 1
ATOM 2275 C C . ALA A 1 289 ? 2.882 32.534 -35.115 1.00 34.19 289 ALA A C 1
ATOM 2277 O O . ALA A 1 289 ? 3.112 33.164 -34.082 1.00 34.19 289 ALA A O 1
ATOM 2278 N N . SER A 1 290 ? 3.842 32.113 -35.932 1.00 36.03 290 SER A N 1
ATOM 2279 C CA . SER A 1 290 ? 5.235 32.512 -35.816 1.00 36.03 290 SER A CA 1
ATOM 2280 C C . SER A 1 290 ? 5.343 34.034 -35.910 1.00 36.03 290 SER A C 1
ATOM 2282 O O . SER A 1 290 ? 4.987 34.623 -36.930 1.00 36.03 290 SER A O 1
ATOM 2284 N N . ALA A 1 291 ? 5.863 34.664 -34.860 1.00 34.00 291 ALA A N 1
ATOM 2285 C CA . ALA A 1 291 ? 6.387 36.018 -34.918 1.00 34.00 291 ALA A CA 1
ATOM 2286 C C . ALA A 1 291 ? 7.848 35.985 -34.466 1.00 34.00 291 ALA A C 1
ATOM 2288 O O . ALA A 1 291 ? 8.175 35.654 -33.327 1.00 34.00 291 ALA A O 1
ATOM 2289 N N . GLU A 1 292 ? 8.717 36.287 -35.422 1.00 38.97 292 GLU A N 1
ATOM 2290 C CA . GLU A 1 292 ? 10.132 36.563 -35.246 1.00 38.97 292 GLU A CA 1
ATOM 2291 C C . GLU A 1 292 ? 10.337 37.670 -34.207 1.00 38.97 292 GLU A C 1
ATOM 2293 O O . GLU A 1 292 ? 9.762 38.745 -34.342 1.00 38.97 292 GLU A O 1
ATOM 2298 N N . THR A 1 293 ? 11.253 37.476 -33.258 1.00 31.80 293 THR A N 1
ATOM 2299 C CA . THR A 1 293 ? 12.099 38.586 -32.796 1.00 31.80 293 THR A CA 1
ATOM 2300 C C . THR A 1 293 ? 13.453 38.075 -32.324 1.00 31.80 293 THR A C 1
ATOM 2302 O O . THR A 1 293 ? 13.585 37.366 -31.331 1.00 31.80 293 THR A O 1
ATOM 2305 N N . SER A 1 294 ? 14.452 38.489 -33.092 1.00 31.95 294 SER A N 1
ATOM 2306 C CA . SER A 1 294 ? 15.871 38.576 -32.776 1.00 31.95 294 SER A CA 1
ATOM 2307 C C . SER A 1 294 ? 16.130 39.548 -31.617 1.00 31.95 294 SER A C 1
ATOM 2309 O O . SER A 1 294 ? 15.626 40.666 -31.648 1.00 31.95 294 SER A O 1
ATOM 2311 N N . SER A 1 295 ? 16.983 39.168 -30.660 1.00 31.52 295 SER A N 1
ATOM 2312 C CA . SER A 1 295 ? 18.037 40.049 -30.128 1.00 31.52 295 SER A CA 1
ATOM 2313 C C . SER A 1 295 ? 18.990 39.253 -29.237 1.00 31.52 295 SER A C 1
ATOM 2315 O O . SER A 1 295 ? 18.575 38.673 -28.234 1.00 31.52 295 SER A O 1
ATOM 2317 N N . GLY A 1 296 ? 20.272 39.239 -29.597 1.00 32.84 296 GLY A N 1
ATOM 2318 C CA . GLY A 1 296 ? 21.336 38.688 -28.768 1.00 32.84 296 GLY A CA 1
ATOM 2319 C C . GLY A 1 296 ? 21.845 39.669 -27.712 1.00 32.84 296 GLY A C 1
ATOM 2320 O O . GLY A 1 296 ? 21.727 40.885 -27.858 1.00 32.84 296 GLY A O 1
ATOM 2321 N N . SER A 1 297 ? 22.492 39.126 -26.684 1.00 30.53 297 SER A N 1
ATOM 2322 C CA . SER A 1 297 ? 23.732 39.671 -26.118 1.00 30.53 297 SER A CA 1
ATOM 2323 C C . SER A 1 297 ? 24.439 38.616 -25.252 1.00 30.53 297 SER A C 1
ATOM 2325 O O . SER A 1 297 ? 23.757 37.785 -24.651 1.00 30.53 297 SER A O 1
ATOM 2327 N N . PRO A 1 298 ? 25.786 38.620 -25.209 1.00 41.59 298 PRO A N 1
ATOM 2328 C CA . PRO A 1 298 ? 26.599 37.570 -24.598 1.00 41.59 298 PRO A CA 1
ATOM 2329 C C . PRO A 1 298 ? 27.059 37.948 -23.182 1.00 41.59 298 PRO A C 1
ATOM 2331 O O . PRO A 1 298 ? 27.326 39.119 -22.921 1.00 41.59 298 PRO A O 1
ATOM 2334 N N . ILE A 1 299 ? 27.223 36.965 -22.289 1.00 36.38 299 ILE A N 1
ATOM 2335 C CA . ILE A 1 299 ? 27.881 37.120 -20.974 1.00 36.38 299 ILE A CA 1
ATOM 2336 C C . ILE A 1 299 ? 28.710 35.843 -20.670 1.00 36.38 299 ILE A C 1
ATOM 2338 O O . ILE A 1 299 ? 28.338 34.777 -21.162 1.00 36.38 299 ILE A O 1
ATOM 2342 N N . PRO A 1 300 ? 29.860 35.954 -19.965 1.00 36.38 300 PRO A N 1
ATOM 2343 C CA . PRO A 1 300 ? 31.093 35.241 -20.295 1.00 36.38 300 PRO A CA 1
ATOM 2344 C C . PRO A 1 300 ? 31.434 34.020 -19.427 1.00 36.38 300 PRO A C 1
ATOM 2346 O O . PRO A 1 300 ? 30.824 33.759 -18.393 1.00 36.38 300 PRO A O 1
ATOM 2349 N N . ASP A 1 301 ? 32.473 33.322 -19.896 1.00 37.34 301 ASP A N 1
ATOM 2350 C CA . ASP A 1 301 ? 33.263 32.287 -19.226 1.00 37.34 301 ASP A CA 1
ATOM 2351 C C . ASP A 1 301 ? 33.717 32.670 -17.810 1.00 37.34 301 ASP A C 1
ATOM 2353 O O . ASP A 1 301 ? 34.357 33.705 -17.615 1.00 37.34 301 ASP A O 1
ATOM 2357 N N . GLU A 1 302 ? 33.536 31.747 -16.858 1.00 34.28 302 GLU A N 1
ATOM 2358 C CA . GLU A 1 302 ? 34.389 31.662 -15.671 1.00 34.28 302 GLU A CA 1
ATOM 2359 C C . GLU A 1 302 ? 34.535 30.210 -15.160 1.00 34.28 302 GLU A C 1
ATOM 2361 O O . GLU A 1 302 ? 33.648 29.624 -14.547 1.00 34.28 302 GLU A O 1
ATOM 2366 N N . SER A 1 303 ? 35.693 29.625 -15.482 1.00 32.78 303 SER A N 1
ATOM 2367 C CA . SER A 1 303 ? 36.598 28.859 -14.609 1.00 32.78 303 SER A CA 1
ATOM 2368 C C . SER A 1 303 ? 36.029 28.053 -13.416 1.00 32.78 303 SER A C 1
ATOM 2370 O O . SER A 1 303 ? 35.701 28.585 -12.359 1.00 32.78 303 SER A O 1
ATOM 2372 N N . THR A 1 304 ? 36.177 26.729 -13.551 1.00 37.94 304 THR A N 1
ATOM 2373 C CA . THR A 1 304 ? 36.703 25.748 -12.574 1.00 37.94 304 THR A CA 1
ATOM 2374 C C . THR A 1 304 ? 36.332 25.856 -11.087 1.00 37.94 304 THR A C 1
ATOM 2376 O O . THR A 1 304 ? 36.906 26.637 -10.329 1.00 37.94 304 THR A O 1
ATOM 2379 N N . ARG A 1 305 ? 35.551 24.872 -10.612 1.00 33.56 305 ARG A N 1
ATOM 2380 C CA . ARG A 1 305 ? 35.643 24.372 -9.232 1.00 33.56 305 ARG A CA 1
ATOM 2381 C C . ARG A 1 305 ? 35.339 22.873 -9.160 1.00 33.56 305 ARG A C 1
ATOM 2383 O O . ARG A 1 305 ? 34.239 22.426 -9.458 1.00 33.56 305 ARG A O 1
ATOM 2390 N N . THR A 1 306 ? 36.349 22.110 -8.763 1.00 37.75 306 THR A N 1
ATOM 2391 C CA . THR A 1 306 ? 36.276 20.699 -8.372 1.00 37.75 306 THR A CA 1
ATOM 2392 C C . THR A 1 306 ? 35.437 20.548 -7.10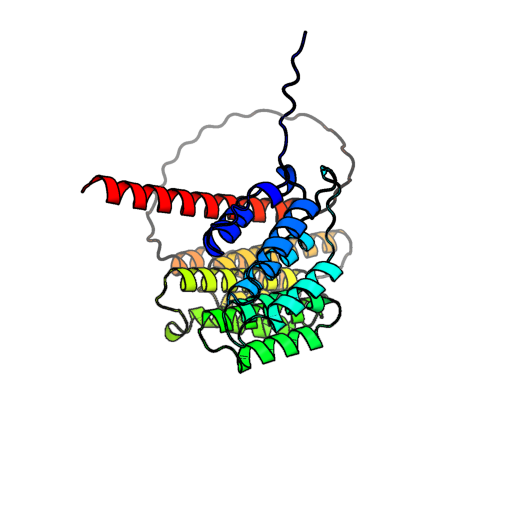2 1.00 37.75 306 THR A C 1
ATOM 2394 O O . THR A 1 306 ? 35.711 21.230 -6.113 1.00 37.75 306 THR A O 1
ATOM 2397 N N . SER A 1 307 ? 34.451 19.650 -7.106 1.00 32.19 307 SER A N 1
ATOM 2398 C CA . SER A 1 307 ? 33.706 19.246 -5.910 1.00 32.19 307 SER A CA 1
ATOM 2399 C C . SER A 1 307 ? 33.515 17.731 -5.903 1.00 32.19 307 SER A C 1
ATOM 2401 O O . SER A 1 307 ? 33.211 17.114 -6.924 1.00 32.19 307 SER A O 1
ATOM 2403 N N . GLU A 1 308 ? 33.805 17.156 -4.742 1.00 32.88 308 GLU A N 1
ATOM 2404 C CA . GLU A 1 308 ? 33.857 15.738 -4.421 1.00 32.88 308 GLU A CA 1
ATOM 2405 C C . GLU A 1 308 ? 32.518 15.021 -4.631 1.00 32.88 308 GLU A C 1
ATOM 2407 O O . GLU A 1 308 ? 31.445 15.515 -4.286 1.00 32.88 308 GLU A O 1
ATOM 2412 N N . LYS A 1 309 ? 32.604 13.795 -5.158 1.00 36.50 309 LYS A N 1
ATOM 2413 C CA . LYS A 1 309 ? 31.495 12.845 -5.251 1.00 36.50 309 LYS A CA 1
ATOM 2414 C C . LYS A 1 309 ? 31.188 12.263 -3.869 1.00 36.50 309 LYS A C 1
ATOM 2416 O O . LYS A 1 309 ? 31.910 11.386 -3.407 1.00 36.50 309 LYS A O 1
ATOM 2421 N N . VAL A 1 310 ? 30.064 12.658 -3.278 1.00 39.03 310 VAL A N 1
ATOM 2422 C CA . VAL A 1 310 ? 29.312 11.830 -2.322 1.00 39.03 310 VAL A CA 1
ATOM 2423 C C . VAL A 1 310 ? 27.828 12.021 -2.621 1.00 39.03 310 VAL A C 1
ATOM 2425 O O . VAL A 1 310 ? 27.329 13.140 -2.579 1.00 39.03 310 VAL A O 1
ATOM 2428 N N . GLY A 1 311 ? 27.109 10.943 -2.930 1.00 33.62 311 GLY A N 1
ATOM 2429 C CA . GLY A 1 311 ? 25.660 10.995 -3.109 1.00 33.62 311 GLY A CA 1
ATOM 2430 C C . GLY A 1 311 ? 24.991 9.693 -2.678 1.00 33.62 311 GLY A C 1
ATOM 2431 O O . GLY A 1 311 ? 25.443 8.626 -3.088 1.00 33.62 311 GLY A O 1
ATOM 2432 N N . PRO A 1 312 ? 23.897 9.763 -1.899 1.00 42.97 312 PRO A N 1
ATOM 2433 C CA . PRO A 1 312 ? 22.873 8.734 -1.882 1.00 42.97 312 PRO A CA 1
ATOM 2434 C C . PRO A 1 312 ? 21.627 9.205 -2.654 1.00 42.97 312 PRO A C 1
ATOM 2436 O O . PRO A 1 312 ? 21.096 10.298 -2.446 1.00 42.97 312 PRO A O 1
ATOM 2439 N N . ALA A 1 313 ? 21.142 8.343 -3.545 1.00 45.62 313 ALA A N 1
ATOM 2440 C CA . ALA A 1 313 ? 19.966 8.536 -4.392 1.00 45.62 313 ALA A CA 1
ATOM 2441 C C . ALA A 1 313 ? 18.634 8.346 -3.627 1.00 45.62 313 ALA A C 1
ATOM 2443 O O . ALA A 1 313 ? 17.842 7.466 -3.948 1.00 45.62 313 ALA A O 1
ATOM 2444 N N . LEU A 1 314 ? 18.378 9.178 -2.613 1.00 42.62 314 LEU A N 1
ATOM 2445 C CA . LEU A 1 314 ? 17.125 9.200 -1.839 1.00 42.62 314 LEU A CA 1
ATOM 2446 C C . LEU A 1 314 ? 16.242 10.475 -1.927 1.00 42.62 314 LEU A C 1
ATOM 2448 O O . LEU A 1 314 ? 15.087 10.380 -1.516 1.00 42.62 314 LEU A O 1
ATOM 2452 N N . PRO A 1 315 ? 16.648 11.649 -2.468 1.00 47.34 315 PRO A N 1
ATOM 2453 C CA . PRO A 1 315 ? 15.823 12.860 -2.327 1.00 47.34 315 PRO A CA 1
ATOM 2454 C C . PRO A 1 315 ? 14.648 12.981 -3.318 1.00 47.34 315 PRO A C 1
ATOM 2456 O O . PRO A 1 315 ? 13.714 13.740 -3.061 1.00 47.34 315 PRO A O 1
ATOM 2459 N N . VAL A 1 316 ? 14.641 12.243 -4.435 1.00 46.84 316 VAL A N 1
ATOM 2460 C CA . VAL A 1 316 ? 13.627 12.428 -5.498 1.00 46.84 316 VAL A CA 1
ATOM 2461 C C . VAL A 1 316 ? 12.273 11.802 -5.133 1.00 46.84 316 VAL A C 1
ATOM 2463 O O . VAL A 1 316 ? 11.226 12.379 -5.423 1.00 46.84 316 VAL A O 1
ATOM 2466 N N . LEU A 1 317 ? 12.272 10.664 -4.430 1.00 40.81 317 LEU A N 1
ATOM 2467 C CA . LEU A 1 317 ? 11.035 9.999 -4.003 1.00 40.81 317 LEU A CA 1
ATOM 2468 C C . LEU A 1 317 ? 10.320 10.794 -2.895 1.00 40.81 317 LEU A C 1
ATOM 2470 O O . LEU A 1 317 ? 9.097 10.926 -2.909 1.00 40.81 317 LEU A O 1
ATOM 2474 N N . THR A 1 318 ? 11.081 11.405 -1.984 1.00 46.88 318 THR A N 1
ATOM 2475 C CA . THR A 1 318 ? 10.551 12.235 -0.891 1.00 46.88 318 THR A CA 1
ATOM 2476 C C . THR A 1 318 ? 9.893 13.517 -1.414 1.00 46.88 318 THR A C 1
ATOM 2478 O O . THR A 1 318 ? 8.837 13.913 -0.922 1.00 46.88 318 THR A O 1
ATOM 2481 N N . LEU A 1 319 ? 10.455 14.133 -2.461 1.00 46.47 319 LEU A N 1
ATOM 2482 C CA . LEU A 1 319 ? 9.888 15.318 -3.124 1.00 46.47 319 LEU A CA 1
ATOM 2483 C C . LEU A 1 319 ? 8.569 15.020 -3.865 1.00 46.47 319 LEU A C 1
ATOM 2485 O O . LEU A 1 319 ? 7.649 15.845 -3.855 1.00 46.47 319 LEU A O 1
ATOM 2489 N N . LEU A 1 320 ? 8.434 13.831 -4.459 1.00 46.16 320 LEU A N 1
ATOM 2490 C CA . LEU A 1 320 ? 7.192 13.402 -5.116 1.00 46.16 320 LEU A CA 1
ATOM 2491 C C . LEU A 1 320 ? 6.068 13.111 -4.109 1.00 46.16 320 LEU A C 1
ATOM 2493 O O . LEU A 1 320 ? 4.926 13.505 -4.331 1.00 46.16 320 LEU A O 1
ATOM 2497 N N . ILE A 1 321 ? 6.385 12.509 -2.960 1.00 57.19 321 ILE A N 1
ATOM 2498 C CA . ILE A 1 321 ? 5.396 12.275 -1.894 1.00 57.19 321 ILE A CA 1
ATOM 2499 C C . ILE A 1 321 ? 4.930 13.610 -1.285 1.00 57.19 321 ILE A C 1
ATOM 2501 O O . ILE A 1 321 ? 3.729 13.820 -1.091 1.00 57.19 321 ILE A O 1
ATOM 2505 N N . PHE A 1 322 ? 5.843 14.561 -1.052 1.00 53.25 322 PHE A N 1
ATOM 2506 C CA . PHE A 1 322 ? 5.484 15.879 -0.513 1.00 53.25 322 PHE A CA 1
ATOM 2507 C C . PHE A 1 322 ? 4.575 16.682 -1.452 1.00 53.25 322 PHE A C 1
ATOM 2509 O O . PHE A 1 322 ? 3.597 17.277 -0.998 1.00 53.25 322 PHE A O 1
ATOM 2516 N N . SER A 1 323 ? 4.848 16.672 -2.759 1.00 53.28 323 SER A N 1
ATOM 2517 C CA . SER A 1 323 ? 4.043 17.418 -3.737 1.00 53.28 323 SER A CA 1
ATOM 2518 C C . SER A 1 323 ? 2.620 16.864 -3.872 1.00 53.28 323 SER A C 1
ATOM 2520 O O . SER A 1 323 ? 1.665 17.641 -3.885 1.00 53.28 323 SER A O 1
ATOM 2522 N N . VAL A 1 324 ? 2.444 15.540 -3.852 1.00 64.56 324 VAL A N 1
ATOM 2523 C CA . VAL A 1 324 ? 1.113 14.904 -3.870 1.00 64.56 324 VAL A CA 1
ATOM 2524 C C . VAL A 1 324 ? 0.317 15.220 -2.598 1.00 64.56 324 VAL A C 1
ATOM 2526 O O . VAL A 1 324 ? -0.872 15.533 -2.675 1.00 64.56 324 VAL A O 1
ATOM 2529 N N . THR A 1 325 ? 0.972 15.228 -1.434 1.00 69.19 325 THR A N 1
ATOM 2530 C CA . THR A 1 325 ? 0.314 15.539 -0.151 1.00 69.19 325 THR A CA 1
ATOM 2531 C C . THR A 1 325 ? -0.171 16.994 -0.095 1.00 69.19 325 THR A C 1
ATOM 2533 O O . THR A 1 325 ? -1.264 17.268 0.403 1.00 69.19 325 THR A O 1
ATOM 2536 N N . ILE A 1 326 ? 0.599 17.929 -0.666 1.00 75.38 326 ILE A N 1
ATOM 2537 C CA . ILE A 1 326 ? 0.214 19.347 -0.766 1.00 75.38 326 ILE A CA 1
ATOM 2538 C C . ILE A 1 326 ? -0.996 19.525 -1.695 1.00 75.38 326 ILE A C 1
ATOM 2540 O O . ILE A 1 326 ? -1.918 20.270 -1.359 1.00 75.38 326 ILE A O 1
ATOM 2544 N N . ILE A 1 327 ? -1.032 18.819 -2.831 1.00 81.31 327 ILE A N 1
ATOM 2545 C CA . ILE A 1 327 ? -2.152 18.889 -3.783 1.00 81.31 327 ILE A CA 1
ATOM 2546 C C . ILE A 1 327 ? -3.439 18.338 -3.150 1.00 81.31 327 ILE A C 1
ATOM 2548 O O . ILE A 1 327 ? -4.478 18.997 -3.209 1.00 81.31 327 ILE A O 1
ATOM 2552 N N . LEU A 1 328 ? -3.376 17.185 -2.477 1.00 76.88 328 LEU A N 1
ATOM 2553 C CA . LEU A 1 328 ? -4.519 16.610 -1.753 1.00 76.88 328 LEU A CA 1
ATOM 2554 C C . LEU A 1 328 ? -5.019 17.535 -0.633 1.00 76.88 328 LEU A C 1
ATOM 2556 O O . LEU A 1 328 ? -6.225 17.752 -0.508 1.00 76.88 328 LEU A O 1
ATOM 2560 N N . GLY A 1 329 ? -4.106 18.144 0.131 1.00 82.38 329 GLY A N 1
ATOM 2561 C CA . GLY A 1 329 ? -4.455 19.134 1.152 1.00 82.38 329 GLY A CA 1
ATOM 2562 C C . GLY A 1 329 ? -5.175 20.356 0.571 1.00 82.38 329 GLY A C 1
ATOM 2563 O O . GLY A 1 329 ? -6.201 20.779 1.106 1.00 82.38 329 GLY A O 1
ATOM 2564 N N . ALA A 1 330 ? -4.699 20.887 -0.558 1.00 81.56 330 ALA A N 1
ATOM 2565 C CA . ALA A 1 330 ? -5.320 22.028 -1.230 1.00 81.56 330 ALA A CA 1
ATOM 2566 C C . ALA A 1 330 ? -6.731 21.709 -1.758 1.00 81.56 330 ALA A C 1
ATOM 2568 O O . ALA A 1 330 ? -7.637 22.533 -1.619 1.00 81.56 330 ALA A O 1
ATOM 2569 N N . VAL A 1 331 ? -6.947 20.504 -2.301 1.00 86.25 331 VAL A N 1
ATOM 2570 C CA . VAL A 1 331 ? -8.270 20.052 -2.771 1.00 86.25 331 VAL A CA 1
ATOM 2571 C C . VAL A 1 331 ? -9.259 19.930 -1.609 1.00 86.25 331 VAL A C 1
ATOM 2573 O O . VAL A 1 331 ? -10.392 20.400 -1.725 1.00 86.25 331 VAL A O 1
ATOM 2576 N N . ILE A 1 332 ? -8.834 19.370 -0.472 1.00 88.19 332 ILE A N 1
ATOM 2577 C CA . ILE A 1 332 ? -9.676 19.250 0.730 1.00 88.19 332 ILE A CA 1
ATOM 2578 C C . ILE A 1 332 ? -10.045 20.636 1.276 1.00 88.19 332 ILE A C 1
ATOM 2580 O O . ILE A 1 332 ? -11.216 20.900 1.548 1.00 88.19 332 ILE A O 1
ATOM 2584 N N . VAL A 1 333 ? -9.077 21.552 1.387 1.00 87.19 333 VAL A N 1
ATOM 2585 C CA . VAL A 1 333 ? -9.336 22.928 1.846 1.00 87.19 333 VAL A CA 1
ATOM 2586 C C . VAL A 1 333 ? -10.301 23.648 0.901 1.00 87.19 333 VAL A C 1
ATOM 2588 O O . VAL A 1 333 ? -11.234 24.307 1.360 1.00 87.19 333 VAL A O 1
ATOM 2591 N N . TRP A 1 334 ? -10.137 23.490 -0.413 1.00 89.88 334 TRP A N 1
ATOM 2592 C CA . TRP A 1 334 ? -11.039 24.086 -1.398 1.00 89.88 334 TRP A CA 1
ATOM 2593 C C . TRP A 1 334 ? -12.473 23.538 -1.297 1.00 89.88 334 TRP A C 1
ATOM 2595 O O . TRP A 1 334 ? -13.428 24.317 -1.320 1.00 89.88 334 TRP A O 1
ATOM 2605 N N . GLN A 1 335 ? -12.636 22.225 -1.108 1.00 85.62 335 GLN A N 1
ATOM 2606 C CA . GLN A 1 335 ? -13.937 21.579 -0.885 1.00 85.62 335 GLN A CA 1
ATOM 2607 C C . GLN A 1 335 ? -14.625 22.107 0.386 1.00 85.62 335 GLN A C 1
ATOM 2609 O O . GLN A 1 335 ? -15.799 22.476 0.344 1.00 85.62 335 GLN A O 1
ATOM 2614 N N . LEU A 1 336 ? -13.885 22.234 1.493 1.00 85.12 336 LEU A N 1
ATOM 2615 C CA . LEU A 1 336 ? -14.406 22.768 2.757 1.00 85.12 336 LEU A CA 1
ATOM 2616 C C . LEU A 1 336 ? -14.822 24.243 2.643 1.00 85.12 336 LEU A C 1
ATOM 2618 O O . LEU A 1 336 ? -15.870 24.638 3.156 1.00 85.12 336 LEU A O 1
ATOM 2622 N N . LEU A 1 337 ? -14.039 25.060 1.933 1.00 84.44 337 LEU A N 1
ATOM 2623 C CA . LEU A 1 337 ? -14.383 26.461 1.673 1.00 84.44 337 LEU A CA 1
ATOM 2624 C C . LEU A 1 337 ? -15.624 26.592 0.781 1.00 84.44 337 LEU A C 1
ATOM 2626 O O . LEU A 1 337 ? -16.439 27.494 0.988 1.00 84.44 337 LEU A O 1
ATOM 2630 N N . ARG A 1 338 ? -15.791 25.689 -0.190 1.00 88.06 338 ARG A N 1
ATOM 2631 C CA . ARG A 1 338 ? -16.962 25.660 -1.071 1.00 88.06 338 ARG A CA 1
ATOM 2632 C C . ARG A 1 338 ? -18.234 25.272 -0.316 1.00 88.06 338 ARG A C 1
ATOM 2634 O O . ARG A 1 338 ? -19.241 25.951 -0.493 1.00 88.06 338 ARG A O 1
ATOM 2641 N N . ALA A 1 339 ? -18.169 24.255 0.545 1.00 80.75 339 ALA A N 1
ATOM 2642 C CA . ALA A 1 339 ? -19.289 23.843 1.393 1.00 80.75 339 ALA A CA 1
ATOM 2643 C C . ALA A 1 339 ? -19.728 24.982 2.330 1.00 80.75 339 ALA A C 1
ATOM 2645 O O . ALA A 1 339 ? -20.895 25.362 2.350 1.00 80.75 339 ALA A O 1
ATOM 2646 N N . LYS A 1 340 ? -18.769 25.644 2.992 1.00 78.81 340 LYS A N 1
ATOM 2647 C CA . LYS A 1 340 ? -19.053 26.768 3.898 1.00 78.81 340 LYS A CA 1
ATOM 2648 C C . LYS A 1 340 ? -19.718 27.966 3.205 1.00 78.81 340 LYS A C 1
ATOM 2650 O O . LYS A 1 340 ? -20.483 28.688 3.835 1.00 78.81 340 LYS A O 1
ATOM 2655 N N . LYS A 1 341 ? -19.438 28.191 1.915 1.00 75.94 341 LYS A N 1
ATOM 2656 C CA . LYS A 1 341 ? -20.050 29.278 1.130 1.00 75.94 341 LYS A CA 1
ATOM 2657 C C . LYS A 1 341 ? -21.508 28.986 0.746 1.00 75.94 341 LYS A C 1
ATOM 2659 O O . LYS A 1 341 ? -22.262 29.927 0.507 1.00 75.94 341 LYS A O 1
ATOM 2664 N N . GLN A 1 342 ? -21.905 27.713 0.686 1.00 75.19 342 GLN A N 1
ATOM 2665 C CA . GLN A 1 342 ? -23.288 27.316 0.403 1.00 75.19 342 GLN A CA 1
ATOM 2666 C C . GLN A 1 342 ? -24.197 27.489 1.630 1.00 75.19 342 GLN A C 1
ATOM 2668 O O . GLN A 1 342 ? -25.349 27.877 1.460 1.00 75.19 342 GLN A O 1
ATOM 2673 N N . ASP A 1 343 ? -23.662 27.341 2.845 1.00 68.19 343 ASP A N 1
ATOM 2674 C CA . ASP A 1 343 ? -24.423 27.535 4.091 1.00 68.19 343 ASP A CA 1
ATOM 2675 C C . ASP A 1 343 ? -24.690 29.013 4.439 1.00 68.19 343 ASP A C 1
ATOM 2677 O O . ASP A 1 343 ? -25.609 29.320 5.191 1.00 68.19 343 ASP A O 1
ATOM 2681 N N . THR A 1 344 ? -23.931 29.961 3.880 1.00 64.88 344 THR A N 1
ATOM 2682 C CA . THR A 1 344 ? -24.102 31.408 4.145 1.00 64.88 344 THR A CA 1
ATOM 2683 C C . THR A 1 344 ? -25.222 32.094 3.347 1.00 64.88 344 THR A C 1
ATOM 2685 O O . THR A 1 344 ? -25.366 33.312 3.437 1.00 64.88 344 THR A O 1
ATOM 2688 N N . HIS A 1 345 ? -26.003 31.350 2.559 1.00 54.75 345 HIS A N 1
ATOM 2689 C CA . HIS A 1 345 ? -27.120 31.883 1.763 1.00 54.75 345 HIS A CA 1
ATOM 2690 C C . HIS A 1 345 ? -28.507 31.396 2.224 1.00 54.75 345 HIS A C 1
ATOM 2692 O O . HIS A 1 345 ? -29.459 31.462 1.445 1.00 54.75 345 HIS A O 1
ATOM 2698 N N . VAL A 1 346 ? -28.624 30.948 3.479 1.00 47.84 346 VAL A N 1
ATOM 2699 C CA . VAL A 1 346 ? -29.905 30.640 4.142 1.00 47.84 346 VAL A CA 1
ATOM 2700 C C . VAL A 1 346 ? -30.291 31.746 5.113 1.00 47.84 346 VAL A C 1
ATOM 2702 O O . VAL A 1 346 ? -29.411 32.168 5.899 1.00 47.84 346 VAL A O 1
#

Foldseek 3Di:
DDPPPPPPLDQLLVVPDPPDDLVVQLVVLVPDDCQRRPLVSSLVNLVVSCVSPVVDLCNLVSLQVNLCSLQDDDDVVRPRDHDLVSSLVSLVVSLVSHDWQDPSNLVSLQSNLVSCLLVCVVVSLVSLVSNCVTHPDNALLSVLSSLLSQLVSCVSVLVLVSNVVSLVVLLCVVVPVVNQDPPPVSNVSSVVSNLVSLLVSLVCLLVRPDPLLSSLVSLLVVCVVRVLDPSSLVSSLVSLVVSVVVVVVVCVVDVDDDDPVSVVSSVVSNVCVVPSVCVNVVDDDPPDDDDDDDDDDDDDDDDDDDDDDDDDPDDPVVVVVVVVVVVVVVVVVVVVVVVVVVVVPD

Secondary structure (DSSP, 8-state):
-----------GGGSS-TT--HHHHHHHHHT--HHHH-HHHHHHHHHHHHHHTTT-TTHHHHHHHHHHHHHSPPBGGGTB---HHHHHHHHHHHHHHSPTTSHHHHHHHHHHHHHHTTT-HHHHHHHHHHHHHH-S---HHHHHHHHHHHHHHHHHTT-HHHHHHHHHHHHGGGG-GGGS-SSHHHHHHHHHHHHHHHHHHHHHHHT-SS-HHHHHHHHHHHHHHTTT-HHHHHHHHHHHHHHHHHHHHHHHHS-----HHHHHHHHHHHHTHHHHHHHHS-------------------------------S-HHHHHHHHHHHHHHHHHHHHHHHHHHHHHTT-

Radius of gyration: 26.28 Å; chains: 1; bounding box: 67×57×71 Å

Sequence (346 aa):
MIVMLGMIVLPASQLLSQDASFDTQLQYLRTQNVAQVGRDSLVEAYDKLITKHADDPRVAEAMLEIAALFTSVERPELEIYPDPEKALVWLQKAVATAVEGSPTWIKAQFSISGHVRRSNPQEARRILDNIAAKAKDKSSLLRARIEHEYQTICIDEGDLDAAEYHCRRLLGWYADPERIPNIELEKAEIDYITIAAGAFMMSQLRHAPWPVKKRVDRIVKLMKDYGGSAALYRNGQAALKSIREEVDSDMLSEMHEYPDETLQDIDGALANDASDQRKATGTPILEEASAETSSGSPIPDESTRTSEKVGPALPVLTLLIFSVTIILGAVIVWQLLRAKKQDTHV